Protein AF-A0A1H7SAP8-F1 (afdb_monomer_lite)

Structure (mmCIF, N/CA/C/O backbone):
data_AF-A0A1H7SAP8-F1
#
_entry.id   AF-A0A1H7SAP8-F1
#
loop_
_atom_site.group_PDB
_atom_site.id
_atom_site.type_symbol
_atom_site.label_atom_id
_atom_site.label_alt_id
_atom_site.label_comp_id
_atom_site.label_asym_id
_atom_site.label_entity_id
_atom_site.label_seq_id
_atom_site.pdbx_PDB_ins_code
_atom_site.Cartn_x
_atom_site.Cartn_y
_atom_site.Cartn_z
_atom_site.occupancy
_atom_site.B_iso_or_equiv
_atom_site.auth_seq_id
_atom_site.auth_comp_id
_atom_site.auth_asym_id
_atom_site.auth_atom_id
_atom_site.pdbx_PDB_model_num
ATOM 1 N N . MET A 1 1 ? 56.880 -1.591 56.150 1.00 44.41 1 MET A N 1
ATOM 2 C CA . MET A 1 1 ? 57.045 -0.816 54.901 1.00 44.41 1 MET A CA 1
ATOM 3 C C . MET A 1 1 ? 55.943 -1.237 53.939 1.00 44.41 1 MET A C 1
ATOM 5 O O . MET A 1 1 ? 56.083 -2.257 53.283 1.00 44.41 1 MET A O 1
ATOM 9 N N . SER A 1 2 ? 54.815 -0.524 53.942 1.00 41.84 2 SER A N 1
ATOM 10 C CA . SER A 1 2 ? 53.655 -0.820 53.090 1.00 41.84 2 SER A CA 1
ATOM 11 C C . SER A 1 2 ? 53.560 0.270 52.025 1.00 41.84 2 SER A C 1
ATOM 13 O O . SER A 1 2 ? 53.487 1.448 52.370 1.00 41.84 2 SER A O 1
ATOM 15 N N . LYS A 1 3 ? 53.676 -0.106 50.747 1.00 41.19 3 LYS A N 1
ATOM 16 C CA . LYS A 1 3 ? 53.609 0.818 49.608 1.00 41.19 3 LYS A CA 1
ATOM 17 C C . LYS A 1 3 ? 52.146 1.013 49.210 1.00 41.19 3 LYS A C 1
ATOM 19 O O . LYS A 1 3 ? 51.470 0.055 48.853 1.00 41.19 3 LYS A O 1
ATOM 24 N N . ILE A 1 4 ? 51.691 2.260 49.273 1.00 42.47 4 ILE A N 1
ATOM 25 C CA . ILE A 1 4 ? 50.403 2.731 48.756 1.00 42.47 4 ILE A CA 1
ATOM 26 C C . ILE A 1 4 ? 50.477 2.720 47.222 1.00 42.47 4 ILE A C 1
ATOM 28 O O . ILE A 1 4 ? 51.372 3.335 46.645 1.00 42.47 4 ILE A O 1
ATOM 32 N N . ILE A 1 5 ? 49.559 2.001 46.574 1.00 44.09 5 ILE A N 1
ATOM 33 C CA . ILE A 1 5 ? 49.372 2.009 45.119 1.00 44.09 5 ILE A CA 1
ATOM 34 C C . ILE A 1 5 ? 48.229 2.979 44.819 1.00 44.09 5 ILE A C 1
ATOM 36 O O . ILE A 1 5 ? 47.078 2.723 45.165 1.00 44.09 5 ILE A O 1
ATOM 40 N N . THR A 1 6 ? 48.565 4.106 44.199 1.00 43.94 6 THR A N 1
ATOM 41 C CA . THR A 1 6 ? 47.612 5.099 43.697 1.00 43.94 6 THR A CA 1
ATOM 42 C C . THR A 1 6 ? 47.010 4.591 42.387 1.00 43.94 6 THR A C 1
ATOM 44 O O . THR A 1 6 ? 47.722 4.454 41.393 1.00 43.94 6 THR A O 1
ATOM 47 N N . LEU A 1 7 ? 45.706 4.303 42.376 1.00 43.09 7 LEU A N 1
ATOM 48 C CA . LEU A 1 7 ? 44.958 3.982 41.159 1.00 43.09 7 LEU A CA 1
ATOM 49 C C . LEU A 1 7 ? 44.604 5.288 40.427 1.00 43.09 7 LEU A C 1
ATOM 51 O O . LEU A 1 7 ? 43.864 6.116 40.956 1.00 43.09 7 LEU A O 1
ATOM 55 N N . PHE A 1 8 ? 45.127 5.475 39.214 1.00 41.47 8 PHE A N 1
ATOM 56 C CA . PHE A 1 8 ? 44.690 6.530 38.297 1.00 41.47 8 PHE A CA 1
ATOM 57 C C . PHE A 1 8 ? 43.358 6.122 37.654 1.00 41.47 8 PHE A C 1
ATOM 59 O O . PHE A 1 8 ? 43.287 5.114 36.952 1.00 41.47 8 PHE A O 1
ATOM 66 N N . ALA A 1 9 ? 42.305 6.908 37.880 1.00 45.00 9 ALA A N 1
ATOM 67 C CA . ALA A 1 9 ? 41.044 6.782 37.161 1.00 45.00 9 ALA A CA 1
ATOM 68 C C . ALA A 1 9 ? 41.198 7.394 35.758 1.00 45.00 9 ALA A C 1
ATOM 70 O O . ALA A 1 9 ? 41.352 8.607 35.615 1.00 45.00 9 ALA A O 1
ATOM 71 N N . ILE A 1 10 ? 41.175 6.554 34.722 1.00 50.22 10 ILE A N 1
ATOM 72 C CA . ILE A 1 10 ? 41.112 6.991 33.324 1.00 50.22 10 ILE A CA 1
ATOM 73 C C . ILE A 1 10 ? 39.637 7.245 33.006 1.00 50.22 10 ILE A C 1
ATOM 75 O O . ILE A 1 10 ? 38.854 6.312 32.840 1.00 50.22 10 ILE A O 1
ATOM 79 N N . GLY A 1 11 ? 39.251 8.520 32.979 1.00 40.00 11 GLY A N 1
ATOM 80 C CA . GLY A 1 11 ? 37.933 8.956 32.532 1.00 40.00 11 GLY A CA 1
ATOM 81 C C . GLY A 1 11 ? 37.810 8.797 31.020 1.00 40.00 11 GLY A C 1
ATOM 82 O O . GLY A 1 11 ? 38.431 9.538 30.262 1.00 40.00 11 GLY A O 1
ATOM 83 N N . PHE A 1 12 ? 37.013 7.825 30.584 1.00 42.47 12 PHE A N 1
ATOM 84 C CA . PHE A 1 12 ? 36.640 7.645 29.186 1.00 42.47 12 PHE A CA 1
ATOM 85 C C . PHE A 1 12 ? 35.476 8.599 28.878 1.00 42.47 12 PHE A C 1
ATOM 87 O O . PHE A 1 12 ? 34.327 8.323 29.217 1.00 42.47 12 PHE A O 1
ATOM 94 N N . TYR A 1 13 ? 35.772 9.759 28.287 1.00 46.03 13 TYR A N 1
ATOM 95 C CA . TYR A 1 13 ? 34.741 10.628 27.719 1.00 46.03 13 TYR A CA 1
ATOM 96 C C . TYR A 1 13 ? 34.235 9.986 26.424 1.00 46.03 13 TYR A C 1
ATOM 98 O O . TYR A 1 13 ? 34.895 10.043 25.390 1.00 46.03 13 TYR A O 1
ATOM 106 N N . CYS A 1 14 ? 33.068 9.349 26.491 1.00 39.19 14 CYS A N 1
ATOM 107 C CA . CYS A 1 14 ? 32.335 8.919 25.309 1.00 39.19 14 CYS A CA 1
ATOM 108 C C . CYS A 1 14 ? 31.561 10.136 24.784 1.00 39.19 14 CYS A C 1
ATOM 110 O O . CYS A 1 14 ? 30.560 10.548 25.369 1.00 39.19 14 CYS A O 1
ATOM 112 N N . THR A 1 15 ? 32.065 10.772 23.729 1.00 49.09 15 THR A N 1
ATOM 113 C CA . THR A 1 15 ? 31.331 11.823 23.021 1.00 49.09 15 THR A CA 1
ATOM 114 C C . THR A 1 15 ? 30.194 11.174 22.244 1.00 49.09 15 THR A C 1
ATOM 116 O O . THR A 1 15 ? 30.432 10.442 21.284 1.00 49.09 15 THR A O 1
ATOM 119 N N . VAL A 1 16 ? 28.958 11.441 22.661 1.00 50.66 16 VAL A N 1
ATOM 120 C CA . VAL A 1 16 ? 27.758 11.111 21.891 1.00 50.66 16 VAL A CA 1
ATOM 121 C C . VAL A 1 16 ? 27.757 12.008 20.656 1.00 50.66 16 VAL A C 1
ATOM 123 O O . VAL A 1 16 ? 27.517 13.210 20.752 1.00 50.66 16 VAL A O 1
ATOM 126 N N . GLY A 1 17 ? 28.086 11.433 19.501 1.00 39.75 17 GLY A N 1
ATOM 127 C CA . GLY A 1 17 ? 27.877 12.087 18.218 1.00 39.75 17 GLY A CA 1
ATOM 128 C C . GLY A 1 17 ? 26.380 12.232 17.979 1.00 39.75 17 GLY A C 1
ATOM 129 O O . GLY A 1 17 ? 25.659 11.242 17.889 1.00 39.75 17 GLY A O 1
ATOM 130 N N . THR A 1 18 ? 25.900 13.467 17.893 1.00 43.91 18 THR A N 1
ATOM 131 C CA . THR A 1 18 ? 24.561 13.759 17.389 1.00 43.91 18 THR A CA 1
ATOM 132 C C . THR A 1 18 ? 24.565 13.544 15.878 1.00 43.91 18 THR A C 1
ATOM 134 O O . THR A 1 18 ? 25.042 14.399 15.133 1.00 43.91 18 THR A O 1
ATOM 137 N N . VAL A 1 19 ? 24.043 12.409 15.414 1.00 39.34 19 VAL A N 1
ATOM 138 C CA . VAL A 1 19 ? 23.585 12.276 14.027 1.00 39.34 19 VAL A CA 1
ATOM 139 C C . VAL A 1 19 ? 22.254 13.013 13.942 1.00 39.34 19 VAL A C 1
ATOM 141 O O . VAL A 1 19 ? 21.232 12.520 14.408 1.00 39.34 19 VAL A O 1
ATOM 144 N N . SER A 1 20 ? 22.282 14.224 13.392 1.00 42.25 20 SER A N 1
ATOM 145 C CA . SER A 1 20 ? 21.091 14.886 12.869 1.00 42.25 20 SER A CA 1
ATOM 146 C C . SER A 1 20 ? 21.214 14.877 11.354 1.00 42.25 20 SER A C 1
ATOM 148 O O . SER A 1 20 ? 21.905 15.709 10.772 1.00 42.25 20 SER A O 1
ATOM 150 N N . ALA A 1 21 ? 20.585 13.890 10.729 1.00 38.47 21 ALA A N 1
ATOM 151 C CA . ALA A 1 21 ? 20.229 13.949 9.323 1.00 38.47 21 ALA A CA 1
ATOM 152 C C . ALA A 1 21 ? 18.704 14.031 9.268 1.00 38.47 21 ALA A C 1
ATOM 154 O O . ALA A 1 21 ? 18.015 13.054 8.993 1.00 38.47 21 ALA A O 1
ATOM 155 N N . GLN A 1 22 ? 18.167 15.206 9.598 1.00 43.59 22 GLN A N 1
ATOM 156 C CA . GLN A 1 22 ? 16.821 15.554 9.171 1.00 43.59 22 GLN A CA 1
ATOM 157 C C . GLN A 1 22 ? 16.927 15.823 7.664 1.00 43.59 22 GLN A C 1
ATOM 159 O O . GLN A 1 22 ? 17.254 16.936 7.257 1.00 43.59 22 GLN A O 1
ATOM 164 N N . HIS A 1 23 ? 16.760 14.790 6.834 1.00 37.38 23 HIS A N 1
ATOM 165 C CA . HIS A 1 23 ? 16.571 15.012 5.404 1.00 37.38 23 HIS A CA 1
ATOM 166 C C . HIS A 1 23 ? 15.227 15.743 5.261 1.00 37.38 23 HIS A C 1
ATOM 168 O O . HIS A 1 23 ? 14.209 15.202 5.709 1.00 37.38 23 HIS A O 1
ATOM 174 N N . PRO A 1 24 ? 15.202 16.992 4.762 1.00 42.59 24 PRO A N 1
ATOM 175 C CA . PRO A 1 24 ? 13.952 17.703 4.572 1.00 42.59 24 PRO A CA 1
ATOM 176 C C . PRO A 1 24 ? 13.079 16.875 3.635 1.00 42.59 24 PRO A C 1
ATOM 178 O O . PRO A 1 24 ? 13.526 16.427 2.583 1.00 42.59 24 PRO A O 1
ATOM 181 N N . ILE A 1 25 ? 11.847 16.625 4.070 1.00 47.94 25 ILE A N 1
ATOM 182 C CA . ILE A 1 25 ? 10.818 15.995 3.252 1.00 47.94 25 ILE A CA 1
ATOM 183 C C . ILE A 1 25 ? 10.744 16.819 1.952 1.00 47.94 25 ILE A C 1
ATOM 185 O O . ILE A 1 25 ? 10.501 18.023 2.057 1.00 47.94 25 ILE A O 1
ATOM 189 N N . PRO A 1 26 ? 11.018 16.240 0.764 1.00 47.09 26 PRO A N 1
ATOM 190 C CA . PRO A 1 26 ? 11.000 17.000 -0.479 1.00 47.09 26 PRO A CA 1
ATOM 191 C C . PRO A 1 26 ? 9.624 17.637 -0.659 1.00 47.09 26 PRO A C 1
ATOM 193 O O . PRO A 1 26 ? 8.609 16.982 -0.433 1.00 47.09 26 PRO A O 1
ATOM 196 N N . ASP A 1 27 ? 9.611 18.923 -1.003 1.00 45.69 27 ASP A N 1
ATOM 197 C CA . ASP A 1 27 ? 8.399 19.725 -1.148 1.00 45.69 27 ASP A CA 1
ATOM 198 C C . ASP A 1 27 ? 7.448 19.063 -2.157 1.00 45.69 27 ASP A C 1
ATOM 200 O O . ASP A 1 27 ? 7.786 18.865 -3.325 1.00 45.69 27 ASP A O 1
ATOM 204 N N . PHE A 1 28 ? 6.255 18.703 -1.679 1.00 53.19 28 PHE A N 1
ATOM 205 C CA . PHE A 1 28 ? 5.245 17.955 -2.425 1.00 53.19 28 PHE A CA 1
ATOM 206 C C . PHE A 1 28 ? 4.532 18.866 -3.454 1.00 53.19 28 PHE A C 1
ATOM 208 O O . PHE A 1 28 ? 3.351 19.187 -3.299 1.00 53.19 28 PHE A O 1
ATOM 215 N N . ILE A 1 29 ? 5.222 19.349 -4.491 1.00 40.25 29 ILE A N 1
ATOM 216 C CA . ILE A 1 29 ? 4.660 20.284 -5.485 1.00 40.25 29 ILE A CA 1
ATOM 217 C C . ILE A 1 29 ? 4.339 19.535 -6.794 1.00 40.25 29 ILE A C 1
ATOM 219 O O . ILE A 1 29 ? 5.249 19.105 -7.489 1.00 40.25 29 ILE A O 1
ATOM 223 N N . ASN A 1 30 ? 3.033 19.434 -7.123 1.00 41.91 30 ASN A N 1
ATOM 224 C CA . ASN A 1 30 ? 2.367 18.690 -8.231 1.00 41.91 30 ASN A CA 1
ATOM 225 C C . ASN A 1 30 ? 1.796 17.288 -7.907 1.00 41.91 30 ASN A C 1
ATOM 227 O O . ASN A 1 30 ? 1.867 16.374 -8.724 1.00 41.91 30 ASN A O 1
ATOM 231 N N . HIS A 1 31 ? 1.169 17.115 -6.741 1.00 58.56 31 HIS A N 1
ATOM 232 C CA . HIS A 1 31 ? 0.683 15.807 -6.286 1.00 58.56 31 HIS A CA 1
ATOM 233 C C . HIS A 1 31 ? -0.800 15.554 -6.590 1.00 58.56 31 HIS A C 1
ATOM 235 O O . HIS A 1 31 ? -1.651 16.415 -6.361 1.00 58.56 31 HIS A O 1
ATOM 241 N N . SER A 1 32 ? -1.122 14.322 -7.001 1.00 63.75 32 SER A N 1
ATOM 242 C CA . SER A 1 32 ? -2.474 13.778 -6.837 1.00 63.75 32 SER A CA 1
ATOM 243 C C . SER A 1 32 ? -2.670 13.473 -5.358 1.00 63.75 32 SER A C 1
ATOM 245 O O . SER A 1 32 ? -1.921 12.668 -4.803 1.00 63.75 32 SER A O 1
ATOM 247 N N . ILE A 1 33 ? -3.642 14.128 -4.727 1.00 78.94 33 ILE A N 1
ATOM 248 C CA . ILE A 1 33 ? -4.022 13.878 -3.337 1.00 78.94 33 ILE A CA 1
ATOM 249 C C . ILE A 1 33 ? -5.458 13.373 -3.333 1.00 78.94 33 ILE A C 1
ATOM 251 O O . ILE A 1 33 ? -6.372 14.097 -3.728 1.00 78.94 33 ILE A O 1
ATOM 255 N N . ASP A 1 34 ? -5.644 12.148 -2.858 1.00 90.25 34 ASP A N 1
ATOM 256 C CA . ASP A 1 34 ? -6.951 11.583 -2.563 1.00 90.25 34 ASP A CA 1
ATOM 257 C C . ASP A 1 34 ? -7.189 11.596 -1.055 1.00 90.25 34 ASP A C 1
ATOM 259 O O . ASP A 1 34 ? -6.338 11.190 -0.261 1.00 90.25 34 ASP A O 1
ATOM 263 N N . THR A 1 35 ? -8.386 12.025 -0.667 1.00 93.50 35 THR A N 1
ATOM 264 C CA . THR A 1 35 ? -8.841 11.988 0.723 1.00 93.50 35 THR A CA 1
ATOM 265 C C . THR A 1 35 ? -10.030 11.050 0.832 1.00 93.50 35 THR A C 1
ATOM 267 O O . THR A 1 35 ? -11.015 11.189 0.102 1.00 93.50 35 THR A O 1
ATOM 270 N N . VAL A 1 36 ? -9.962 10.103 1.765 1.00 95.56 36 VAL A N 1
ATOM 271 C CA . VAL A 1 36 ? -11.054 9.172 2.062 1.00 95.56 36 VAL A CA 1
ATOM 272 C C . VAL A 1 36 ? -11.395 9.258 3.536 1.00 95.56 36 VAL A C 1
ATOM 274 O O . VAL A 1 36 ? -10.518 9.151 4.386 1.00 95.56 36 VAL A O 1
ATOM 277 N N . SER A 1 37 ? -12.676 9.432 3.843 1.00 95.38 37 SER A N 1
ATOM 278 C CA . SER A 1 37 ? -13.165 9.453 5.219 1.00 95.38 37 SER A CA 1
ATOM 279 C C . SER A 1 37 ? -14.053 8.252 5.493 1.00 95.38 37 SER A C 1
ATOM 281 O O . SER A 1 37 ? -14.828 7.837 4.630 1.00 95.38 37 SER A O 1
ATOM 283 N N . TYR A 1 38 ? -13.954 7.717 6.704 1.00 95.38 38 TYR A N 1
ATOM 284 C CA . TYR A 1 38 ? -14.826 6.657 7.196 1.00 95.38 38 TYR A CA 1
ATOM 285 C C . TYR A 1 38 ? -15.084 6.845 8.691 1.00 95.38 38 TYR A C 1
ATOM 287 O O . TYR A 1 38 ? -14.383 7.603 9.359 1.00 95.38 38 TYR A O 1
ATOM 295 N N . THR A 1 39 ? -16.105 6.181 9.216 1.00 95.75 39 THR A N 1
ATOM 296 C CA . THR A 1 39 ? -16.432 6.218 10.643 1.00 95.75 39 THR A CA 1
ATOM 297 C C . THR A 1 39 ? -16.491 4.793 11.154 1.00 95.75 39 THR A C 1
ATOM 299 O O . THR A 1 39 ? -17.109 3.937 10.522 1.00 95.75 39 THR A O 1
ATOM 302 N N . ASP A 1 40 ? -15.877 4.557 12.304 1.00 96.00 40 ASP A N 1
ATOM 303 C CA . ASP A 1 40 ? -15.967 3.294 13.025 1.00 96.00 40 ASP A CA 1
ATOM 304 C C . ASP A 1 40 ? -16.169 3.556 14.530 1.00 96.00 40 ASP A C 1
ATOM 306 O O . ASP A 1 40 ? -16.467 4.681 14.950 1.00 96.00 40 ASP A O 1
ATOM 310 N N . LYS A 1 41 ? -16.051 2.524 15.368 1.00 95.56 41 LYS A N 1
ATOM 311 C CA . LYS A 1 41 ? -16.218 2.640 16.825 1.00 95.56 41 LYS A CA 1
ATOM 312 C C . LYS A 1 41 ? -15.241 3.623 17.490 1.00 95.56 41 LYS A C 1
ATOM 314 O O . LYS A 1 41 ? -15.544 4.147 18.563 1.00 95.56 41 LYS A O 1
ATOM 319 N N . SER A 1 42 ? -14.079 3.867 16.893 1.00 93.12 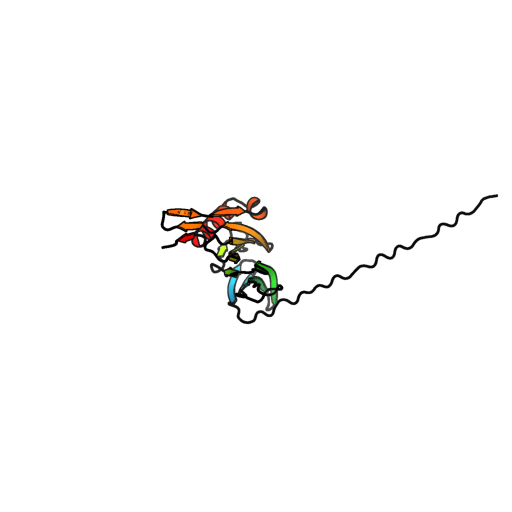42 SER A N 1
ATOM 320 C CA . SER A 1 42 ? -13.039 4.773 17.384 1.00 93.12 42 SER A CA 1
ATOM 321 C C . SER A 1 42 ? -13.328 6.242 17.075 1.00 93.12 42 SER A C 1
ATOM 323 O O . SER A 1 42 ? -12.835 7.112 17.809 1.00 93.12 42 SER A O 1
ATOM 325 N N . GLY A 1 43 ? -14.131 6.530 16.048 1.00 94.00 43 GLY A N 1
ATOM 326 C CA . GLY A 1 43 ? -14.566 7.876 15.682 1.00 94.00 43 GLY A CA 1
ATOM 327 C C . GLY A 1 43 ? -14.565 8.116 14.174 1.00 94.00 43 GLY A C 1
ATOM 328 O O . GLY A 1 43 ? -14.803 7.206 13.388 1.00 94.00 43 GLY A O 1
ATOM 329 N N . ASN A 1 44 ? -14.334 9.370 13.779 1.00 96.19 44 ASN A N 1
ATOM 330 C CA . ASN A 1 44 ? -14.235 9.764 12.375 1.00 96.19 44 ASN A CA 1
ATOM 331 C C . ASN A 1 44 ? -12.779 9.711 11.925 1.00 96.19 44 ASN A C 1
ATOM 333 O O . ASN A 1 44 ? -11.913 10.309 12.559 1.00 96.19 44 ASN A O 1
ATOM 337 N N . HIS A 1 45 ? -12.531 9.043 10.813 1.00 96.38 45 HIS A N 1
ATOM 338 C CA . HIS A 1 45 ? -11.211 8.807 10.260 1.00 96.38 45 HIS A CA 1
ATOM 339 C C . HIS A 1 45 ? -11.036 9.540 8.937 1.00 96.38 45 HIS A C 1
ATOM 341 O O . HIS A 1 45 ? -11.983 9.706 8.163 1.00 96.38 45 HIS A O 1
ATOM 347 N N . ILE A 1 46 ? -9.803 9.958 8.670 1.00 96.19 46 ILE A N 1
ATOM 348 C CA . ILE A 1 46 ? -9.378 10.576 7.418 1.00 96.19 46 ILE A CA 1
ATOM 349 C C . ILE A 1 46 ? -8.093 9.885 6.967 1.00 96.19 46 ILE A C 1
ATOM 351 O O . ILE A 1 46 ? -7.089 9.900 7.677 1.00 96.19 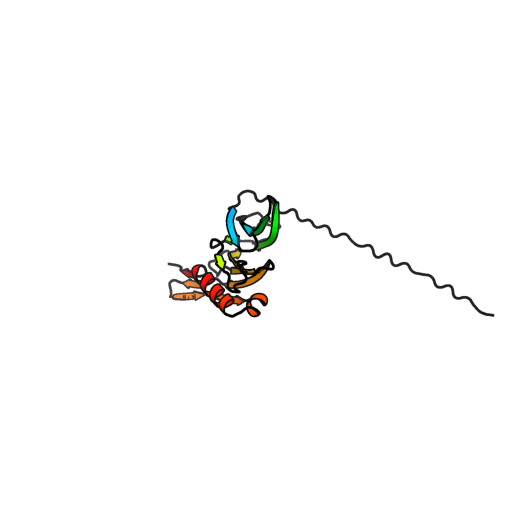46 ILE A O 1
ATOM 355 N N . LEU A 1 47 ? -8.122 9.299 5.777 1.00 96.75 47 LEU A N 1
ATOM 356 C CA . LEU A 1 47 ? -6.951 8.825 5.054 1.00 96.75 47 LEU A CA 1
ATOM 357 C C . LEU A 1 47 ? -6.580 9.848 3.991 1.00 96.75 47 LEU A C 1
ATOM 359 O O . LEU A 1 47 ? -7.417 10.194 3.156 1.00 96.75 47 LEU A O 1
ATOM 363 N N . LEU A 1 48 ? -5.330 10.297 4.019 1.00 96.31 48 LEU A N 1
ATOM 364 C CA . LEU A 1 48 ? -4.731 11.113 2.973 1.00 96.31 48 LEU A CA 1
ATOM 365 C C . LEU A 1 48 ? -3.743 10.250 2.198 1.00 96.31 48 LEU A C 1
ATOM 367 O O . LEU A 1 48 ? -2.833 9.663 2.783 1.00 96.31 48 LEU A O 1
ATOM 371 N N . LEU A 1 49 ? -3.937 10.179 0.890 1.00 96.31 49 LEU A N 1
ATOM 372 C CA . LEU A 1 49 ? -3.107 9.432 -0.039 1.00 96.31 49 LEU A CA 1
ATOM 373 C C . LEU A 1 49 ? -2.505 10.420 -1.024 1.00 96.31 49 LEU A C 1
ATOM 375 O O . LEU A 1 49 ? -3.247 11.092 -1.736 1.00 96.31 49 LEU A O 1
ATOM 379 N N . SER A 1 50 ? -1.183 10.515 -1.087 1.00 95.69 50 SER A N 1
ATOM 380 C CA . SER A 1 50 ? -0.507 11.362 -2.066 1.00 95.69 50 SER A CA 1
ATOM 381 C C . SER A 1 50 ? 0.555 10.592 -2.837 1.00 95.69 50 SER A C 1
ATOM 383 O O . SER A 1 50 ? 1.175 9.672 -2.314 1.00 95.69 50 SER A O 1
ATOM 385 N N . SER A 1 51 ? 0.753 10.954 -4.101 1.00 94.12 51 SER A N 1
ATOM 386 C CA . SER A 1 51 ? 1.857 10.458 -4.931 1.00 94.12 51 SER A CA 1
ATOM 387 C C . SER A 1 51 ? 2.646 11.641 -5.462 1.00 94.12 51 SER A C 1
ATOM 389 O O . SER A 1 51 ? 2.036 12.635 -5.860 1.00 94.12 51 SER A O 1
ATOM 391 N N . SER A 1 52 ? 3.976 11.539 -5.455 1.00 93.69 52 SER A N 1
ATOM 392 C CA . SER A 1 52 ? 4.871 12.568 -5.995 1.00 93.69 52 SER A CA 1
ATOM 393 C C . SER A 1 52 ? 4.898 12.671 -7.496 1.00 93.69 52 SER A C 1
ATOM 395 O O . SER A 1 52 ? 5.414 13.655 -8.015 1.00 93.69 52 SER A O 1
ATOM 397 N N . GLY A 1 53 ? 4.378 11.664 -8.196 1.00 92.62 53 GLY A N 1
ATOM 398 C CA . GLY A 1 53 ? 4.822 11.442 -9.561 1.00 92.62 53 GLY A CA 1
ATOM 399 C C . GLY A 1 53 ? 6.340 11.262 -9.591 1.00 92.62 53 GLY A C 1
ATOM 400 O O . GLY A 1 53 ? 6.945 10.811 -8.611 1.00 92.62 53 GLY A O 1
ATOM 401 N N . GLU A 1 54 ? 6.939 11.603 -10.717 1.00 94.50 54 GLU A N 1
ATOM 402 C CA . GLU A 1 54 ? 8.382 11.556 -10.912 1.00 94.50 54 GLU A CA 1
ATOM 403 C C . GLU A 1 54 ? 9.041 12.842 -10.398 1.00 94.50 54 GLU A C 1
ATOM 405 O O . GLU A 1 54 ? 8.642 13.950 -10.763 1.00 94.50 54 GLU A O 1
ATOM 410 N N . ILE A 1 55 ? 10.061 12.691 -9.557 1.00 95.12 55 ILE A N 1
ATOM 411 C CA . ILE A 1 55 ? 10.911 13.776 -9.059 1.00 95.12 55 ILE A CA 1
ATOM 412 C C . ILE A 1 55 ? 12.379 13.447 -9.340 1.00 95.12 55 ILE A C 1
ATOM 414 O O . ILE A 1 55 ? 12.732 12.281 -9.500 1.00 95.12 55 ILE A O 1
ATOM 418 N N . SER A 1 56 ? 13.248 14.457 -9.396 1.00 96.00 56 SER A N 1
ATOM 419 C CA . SER A 1 56 ? 14.693 14.226 -9.517 1.00 96.00 56 SER A CA 1
ATOM 420 C C . SER A 1 56 ? 15.220 13.402 -8.341 1.00 96.00 56 SER A C 1
ATOM 422 O O . SER A 1 56 ? 14.856 13.662 -7.190 1.00 96.00 56 SER A O 1
ATOM 424 N N . GLY A 1 57 ? 16.072 12.425 -8.645 1.00 93.25 57 GLY A N 1
ATOM 425 C CA . GLY A 1 57 ? 16.796 11.643 -7.653 1.00 93.25 57 GLY A CA 1
ATOM 426 C C . GLY A 1 57 ? 17.946 12.419 -7.008 1.00 93.25 57 GLY A C 1
ATOM 427 O O . GLY A 1 57 ? 18.211 13.583 -7.327 1.00 93.25 57 GLY A O 1
ATOM 428 N N . SER A 1 58 ? 18.618 11.763 -6.070 1.00 93.25 58 SER A N 1
ATOM 429 C CA . SER A 1 58 ? 19.818 12.256 -5.401 1.00 93.25 58 SER A CA 1
ATOM 430 C C . SER A 1 58 ? 21.068 12.140 -6.282 1.00 93.25 58 SER A C 1
ATOM 432 O O . SER A 1 58 ? 22.011 12.918 -6.113 1.00 93.25 58 SER A O 1
ATOM 434 N N . GLU A 1 59 ? 21.052 11.223 -7.255 1.00 94.12 59 GLU A N 1
ATOM 435 C CA . GLU A 1 59 ? 22.120 11.015 -8.231 1.00 94.12 59 GLU A CA 1
ATOM 436 C C . GLU A 1 59 ? 21.790 11.653 -9.591 1.00 94.12 59 GLU A C 1
ATOM 438 O O . GLU A 1 59 ? 20.652 11.611 -10.070 1.00 94.12 59 GLU A O 1
ATOM 443 N N . ASP A 1 60 ? 22.805 12.221 -10.250 1.00 94.88 60 ASP A N 1
ATOM 444 C CA . ASP A 1 60 ? 22.647 12.848 -11.564 1.00 94.88 60 ASP A CA 1
ATOM 445 C C . ASP A 1 60 ? 22.097 11.854 -12.598 1.00 94.88 60 ASP A C 1
ATOM 447 O O . ASP A 1 60 ? 22.667 10.790 -12.839 1.00 94.88 60 ASP A O 1
ATOM 451 N N . GLY A 1 61 ? 21.006 12.241 -13.262 1.00 94.94 61 GLY A N 1
ATOM 452 C CA . GLY A 1 61 ? 20.354 11.410 -14.277 1.00 94.94 61 GLY A CA 1
ATOM 453 C C . GLY A 1 61 ? 19.462 10.305 -13.710 1.00 94.94 61 GLY A C 1
ATOM 454 O O . GLY A 1 61 ? 19.036 9.441 -14.472 1.00 94.94 61 GLY A O 1
ATOM 455 N N . THR A 1 62 ? 19.175 10.332 -12.408 1.00 97.69 62 THR A N 1
ATOM 456 C CA . THR A 1 62 ? 18.210 9.429 -11.776 1.00 97.69 62 THR A CA 1
ATOM 457 C C . THR A 1 62 ? 16.929 10.152 -11.375 1.00 97.69 62 THR A C 1
ATOM 459 O O . THR A 1 62 ? 16.891 11.378 -11.210 1.00 97.69 62 THR A O 1
ATOM 462 N N . HIS A 1 63 ? 15.867 9.371 -11.217 1.00 97.19 63 HIS A N 1
ATOM 463 C CA . HIS A 1 63 ? 14.541 9.829 -10.842 1.00 97.19 63 HIS A CA 1
ATOM 464 C C . HIS A 1 63 ? 13.974 8.969 -9.713 1.00 97.19 63 HIS A C 1
ATOM 466 O O . HIS A 1 63 ? 14.239 7.773 -9.617 1.00 97.19 63 HIS A O 1
ATOM 472 N N . SER A 1 64 ? 13.137 9.574 -8.883 1.00 97.81 64 SER A N 1
ATOM 473 C CA . SER A 1 64 ? 12.474 8.924 -7.757 1.00 97.81 64 SER A CA 1
ATOM 474 C C . SER A 1 64 ? 10.964 9.109 -7.858 1.00 97.81 64 SER A C 1
ATOM 476 O O . SER A 1 64 ? 10.472 10.074 -8.445 1.00 97.81 64 SER A O 1
ATOM 478 N N . SER A 1 65 ? 10.204 8.197 -7.262 1.00 97.50 65 SER A N 1
ATOM 479 C CA . SER A 1 65 ? 8.754 8.326 -7.145 1.00 97.50 65 SER A CA 1
ATOM 480 C C . SER A 1 65 ? 8.280 7.717 -5.838 1.00 97.50 65 SER A C 1
ATOM 482 O O . SER A 1 65 ? 8.640 6.590 -5.502 1.00 97.50 65 SER A O 1
ATOM 484 N N . PHE A 1 66 ? 7.459 8.457 -5.096 1.00 97.25 66 PHE A N 1
ATOM 485 C CA . PHE A 1 66 ? 6.985 8.060 -3.778 1.00 97.25 66 PHE A CA 1
ATOM 486 C C . PHE A 1 66 ? 5.474 8.188 -3.655 1.00 97.25 66 PHE A C 1
ATOM 488 O O . PHE A 1 66 ? 4.854 9.113 -4.182 1.00 97.25 66 PHE A O 1
ATOM 495 N N . ILE A 1 67 ? 4.902 7.295 -2.858 1.00 97.25 67 ILE A N 1
ATOM 496 C CA . ILE A 1 67 ? 3.586 7.457 -2.264 1.00 97.25 67 ILE A CA 1
ATOM 497 C C . ILE A 1 67 ? 3.716 7.798 -0.781 1.00 97.25 67 ILE A C 1
ATOM 499 O O . ILE A 1 67 ? 4.642 7.366 -0.089 1.00 97.25 67 ILE A O 1
ATOM 503 N N . HIS A 1 68 ? 2.754 8.561 -0.283 1.00 97.25 68 HIS A N 1
ATOM 504 C CA . HIS A 1 68 ? 2.608 8.861 1.128 1.00 97.25 68 HIS A CA 1
ATOM 505 C C . HIS A 1 68 ? 1.171 8.598 1.567 1.00 97.25 68 HIS A C 1
ATOM 507 O O . HIS A 1 68 ? 0.213 8.947 0.875 1.00 97.25 68 HIS A O 1
ATOM 513 N N . MET A 1 69 ? 1.029 7.944 2.713 1.00 96.44 69 MET A N 1
ATOM 514 C CA . MET A 1 69 ? -0.245 7.534 3.285 1.00 96.44 69 MET A CA 1
ATOM 515 C C . MET A 1 69 ? -0.284 8.000 4.733 1.00 96.44 69 MET A C 1
ATOM 517 O O . MET A 1 69 ? 0.504 7.523 5.547 1.00 96.44 69 MET A O 1
ATOM 521 N N . THR A 1 70 ? -1.213 8.889 5.060 1.00 96.75 70 THR A N 1
ATOM 522 C CA . THR A 1 70 ? -1.409 9.396 6.422 1.00 96.75 70 THR A CA 1
ATOM 523 C C . THR A 1 70 ? -2.807 9.031 6.893 1.00 96.75 70 THR A C 1
ATOM 525 O O . THR A 1 70 ? -3.788 9.292 6.196 1.00 96.75 70 THR A O 1
ATOM 528 N N . HIS A 1 71 ? -2.913 8.475 8.097 1.00 96.94 71 HIS A N 1
ATOM 529 C CA . HIS A 1 71 ? -4.190 8.175 8.732 1.00 96.94 71 HIS A CA 1
ATOM 530 C C . HIS A 1 71 ? -4.397 9.030 9.968 1.00 96.94 71 HIS A C 1
ATOM 532 O O . HIS A 1 71 ? -3.588 9.011 10.894 1.00 96.94 71 HIS A O 1
ATOM 538 N N . GLN A 1 72 ? -5.504 9.759 9.991 1.00 96.38 72 GLN A N 1
ATOM 539 C CA . GLN A 1 72 ? -5.894 10.629 11.084 1.00 96.38 72 GLN A CA 1
ATOM 540 C C . GLN A 1 72 ? -7.220 10.182 11.687 1.00 96.38 72 GLN A C 1
ATOM 542 O O . GLN A 1 72 ? -8.134 9.767 10.977 1.00 96.38 72 GLN A O 1
ATOM 547 N N . LEU A 1 73 ? -7.326 10.334 13.002 1.00 95.69 73 LEU A N 1
ATOM 548 C CA . LEU A 1 73 ? -8.550 10.206 13.773 1.00 95.69 73 LEU A CA 1
ATOM 549 C C . LEU A 1 73 ? -8.968 11.590 14.272 1.00 95.69 73 LEU A C 1
ATOM 551 O O . LEU A 1 73 ? -8.210 12.259 14.976 1.00 95.69 73 LEU A O 1
ATOM 555 N N . THR A 1 74 ? -10.183 12.008 13.941 1.00 92.44 74 THR A N 1
ATOM 556 C CA . THR A 1 74 ? -10.757 13.284 14.368 1.00 92.44 74 THR A CA 1
ATOM 557 C C . THR A 1 74 ? -11.607 13.092 15.623 1.00 92.44 74 THR A C 1
ATOM 559 O O . THR A 1 74 ? -12.601 12.358 15.616 1.00 92.44 74 THR A O 1
ATOM 562 N N . ARG A 1 75 ? -11.251 13.787 16.709 1.00 84.19 75 ARG A N 1
ATOM 563 C CA . ARG A 1 75 ? -12.013 13.839 17.969 1.00 84.19 75 ARG A CA 1
ATOM 564 C C . ARG A 1 75 ? -12.054 15.265 18.510 1.00 84.19 75 ARG A C 1
ATOM 566 O O . ARG A 1 75 ? -11.006 15.845 18.772 1.00 84.19 75 ARG A O 1
ATOM 573 N N . ASN A 1 76 ? -13.258 15.794 18.751 1.00 79.88 76 ASN A N 1
ATOM 574 C CA . ASN A 1 76 ? -13.475 17.130 19.333 1.00 79.88 76 ASN A CA 1
ATOM 575 C C . ASN A 1 76 ? -12.635 18.222 18.639 1.00 79.88 76 ASN A C 1
ATOM 577 O O . ASN A 1 76 ? -11.861 18.913 19.297 1.00 79.88 76 ASN A O 1
ATOM 581 N N . ASP A 1 77 ? -12.732 18.297 17.308 1.00 77.38 77 ASP A N 1
ATOM 582 C CA . ASP A 1 77 ? -11.999 19.235 16.439 1.00 77.38 77 ASP A CA 1
ATOM 583 C C . ASP A 1 77 ? -10.462 19.107 16.442 1.00 77.38 77 ASP A C 1
ATOM 585 O O . ASP A 1 77 ? -9.770 19.926 15.842 1.00 77.38 77 ASP A O 1
ATOM 589 N N . ASN A 1 78 ? -9.914 18.048 17.049 1.00 84.50 78 ASN A N 1
ATOM 590 C CA . ASN A 1 78 ? -8.499 17.699 16.952 1.00 84.50 78 ASN A CA 1
ATOM 591 C C . ASN A 1 78 ? -8.302 16.497 16.026 1.00 84.50 78 ASN A C 1
ATOM 593 O O . ASN A 1 78 ? -8.953 15.464 16.199 1.00 84.50 78 ASN A O 1
ATOM 597 N N . ASN A 1 79 ? -7.354 16.613 15.095 1.00 89.19 79 ASN A N 1
ATOM 598 C CA . ASN A 1 79 ? -6.894 15.500 14.270 1.00 89.19 79 ASN A CA 1
ATOM 599 C C . ASN A 1 79 ? -5.640 14.888 14.897 1.00 89.19 79 ASN A C 1
ATOM 601 O O . ASN A 1 79 ? -4.609 15.548 15.019 1.00 89.19 79 ASN A O 1
ATOM 605 N N . GLN A 1 80 ? -5.729 13.620 15.284 1.00 94.75 80 GLN A N 1
ATOM 606 C CA . GLN A 1 80 ? -4.599 12.826 15.745 1.00 94.75 80 GLN A CA 1
ATOM 607 C C . GLN A 1 80 ? -4.116 11.933 14.603 1.00 94.75 80 GLN A C 1
ATOM 609 O O . GLN A 1 80 ? -4.861 11.067 14.153 1.00 94.75 80 GLN A O 1
ATOM 614 N N . THR A 1 81 ? -2.864 12.085 14.175 1.00 95.38 81 THR A N 1
ATOM 615 C CA . THR A 1 81 ? -2.227 11.115 13.275 1.00 95.38 81 THR A CA 1
ATOM 616 C C . THR A 1 81 ? -2.023 9.789 14.008 1.00 95.38 81 THR A C 1
ATOM 618 O O . THR A 1 81 ? -1.385 9.748 15.061 1.00 95.38 81 THR A O 1
ATOM 621 N N . LEU A 1 82 ? -2.590 8.713 13.466 1.00 95.38 82 LEU A N 1
ATOM 622 C CA . LEU A 1 82 ? -2.442 7.349 13.971 1.00 95.38 82 LEU A CA 1
ATOM 623 C C . LEU A 1 82 ? -1.191 6.683 13.400 1.00 95.38 82 LEU A C 1
ATOM 625 O O . LEU A 1 82 ? -0.429 6.068 14.141 1.00 95.38 82 LEU A O 1
ATOM 629 N N . TRP A 1 83 ? -0.979 6.819 12.091 1.00 96.38 83 TRP A N 1
ATOM 630 C CA . TRP A 1 83 ? 0.192 6.297 11.397 1.00 96.38 83 TRP A CA 1
ATOM 631 C C . TRP A 1 83 ? 0.447 7.055 10.097 1.00 96.38 83 TRP A C 1
ATOM 633 O O . TRP A 1 83 ? -0.465 7.646 9.511 1.00 96.38 83 TRP A O 1
ATOM 643 N N . GLU A 1 84 ? 1.700 7.000 9.653 1.00 96.38 84 GLU A N 1
ATOM 644 C CA . GLU A 1 84 ? 2.160 7.520 8.369 1.00 96.38 84 GLU A CA 1
ATOM 645 C C . GLU A 1 84 ? 3.103 6.512 7.726 1.00 96.38 84 GLU A C 1
ATOM 647 O O . GLU A 1 84 ? 3.933 5.903 8.404 1.00 96.38 84 GLU A O 1
ATOM 652 N N . ILE A 1 85 ? 2.961 6.319 6.419 1.00 96.31 85 ILE A N 1
ATOM 653 C CA . ILE A 1 85 ? 3.817 5.438 5.633 1.00 96.31 85 ILE A CA 1
ATOM 654 C C . ILE A 1 85 ? 4.241 6.184 4.377 1.00 96.31 85 ILE A C 1
ATOM 656 O O . ILE A 1 85 ? 3.402 6.644 3.603 1.00 96.31 85 ILE A O 1
ATOM 660 N N . LYS A 1 86 ? 5.555 6.243 4.163 1.00 96.50 86 LYS A N 1
ATOM 661 C CA . LYS A 1 86 ? 6.168 6.593 2.885 1.00 96.50 86 LYS A CA 1
ATOM 662 C C . LYS A 1 86 ? 6.707 5.314 2.260 1.00 96.50 86 LYS A C 1
ATOM 664 O O . LYS A 1 86 ? 7.383 4.548 2.942 1.00 96.50 86 LYS A O 1
ATOM 669 N N . ASP A 1 87 ? 6.410 5.105 0.988 1.00 97.31 87 ASP A N 1
ATOM 670 C CA . ASP A 1 87 ? 6.956 3.999 0.203 1.00 97.31 87 ASP A CA 1
ATOM 671 C C . ASP A 1 87 ? 7.214 4.472 -1.228 1.00 97.31 87 ASP A C 1
ATOM 673 O O . ASP A 1 87 ? 6.674 5.500 -1.646 1.00 97.31 87 ASP A O 1
ATOM 677 N N . GLY A 1 88 ? 8.054 3.774 -1.977 1.00 97.00 88 GLY A N 1
ATOM 678 C CA . GLY A 1 88 ? 8.382 4.166 -3.340 1.00 97.00 88 GLY A CA 1
ATOM 679 C C . GLY A 1 88 ? 9.730 3.658 -3.811 1.00 97.00 88 GLY A C 1
ATOM 680 O O . GLY A 1 88 ? 10.337 2.772 -3.216 1.00 97.00 88 GLY A O 1
ATOM 681 N N . VAL A 1 89 ? 10.192 4.262 -4.898 1.00 97.75 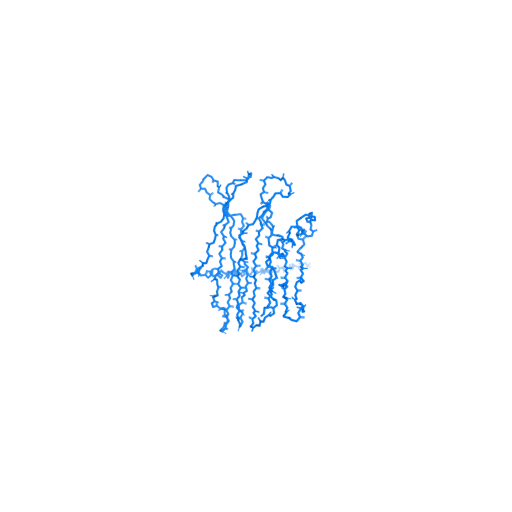89 VAL A N 1
ATOM 682 C CA . VAL A 1 89 ? 11.477 3.959 -5.513 1.00 97.75 89 VAL A CA 1
ATOM 683 C C . VAL A 1 89 ? 12.340 5.210 -5.513 1.00 97.75 89 VAL A C 1
ATOM 685 O O . VAL A 1 89 ? 11.868 6.304 -5.827 1.00 97.75 89 VAL A O 1
ATOM 688 N N . GLU A 1 90 ? 13.603 5.027 -5.151 1.00 97.38 90 GLU A N 1
ATOM 689 C CA . GLU A 1 90 ? 14.615 6.073 -5.090 1.00 97.38 90 GLU A CA 1
ATOM 690 C C . GLU A 1 90 ? 15.695 5.804 -6.143 1.00 97.38 90 GLU A C 1
ATOM 692 O O . GLU A 1 90 ? 16.053 4.650 -6.377 1.00 97.38 90 GLU A O 1
ATOM 697 N N . ASP A 1 91 ? 16.178 6.870 -6.778 1.00 97.00 91 ASP A N 1
ATOM 698 C CA . ASP A 1 91 ? 17.343 6.895 -7.669 1.00 97.00 91 ASP A CA 1
ATOM 699 C C . ASP A 1 91 ? 17.305 5.846 -8.793 1.00 97.00 91 ASP A C 1
ATOM 701 O O . ASP A 1 91 ? 18.267 5.134 -9.083 1.00 97.00 91 ASP A O 1
ATOM 705 N N . CYS A 1 92 ? 16.165 5.769 -9.477 1.00 97.31 92 CYS A N 1
ATOM 706 C CA . CYS A 1 92 ? 16.000 4.952 -10.667 1.00 97.31 92 CYS A CA 1
ATOM 707 C C . CYS A 1 92 ? 16.673 5.613 -11.886 1.00 97.31 92 CYS A C 1
ATOM 709 O O . CYS A 1 92 ? 16.341 6.751 -12.219 1.00 97.31 92 CYS A O 1
ATOM 711 N N . PRO A 1 93 ? 17.566 4.919 -12.615 1.00 97.12 93 PRO A N 1
ATOM 712 C CA . PRO A 1 93 ? 18.243 5.470 -13.797 1.00 97.12 93 PRO A CA 1
ATOM 713 C C . PRO A 1 93 ? 17.395 5.420 -15.084 1.00 97.12 93 PRO A C 1
ATOM 715 O O . PRO A 1 93 ? 17.894 5.713 -16.170 1.00 97.12 93 PRO A O 1
ATOM 718 N N . VAL A 1 94 ? 16.145 4.963 -14.986 1.00 96.38 94 VAL A N 1
ATOM 719 C CA . VAL A 1 94 ? 15.196 4.749 -16.092 1.00 96.38 94 VAL A CA 1
ATOM 720 C C . VAL A 1 94 ? 13.797 5.207 -15.654 1.00 96.38 94 VAL A C 1
ATOM 722 O O . VAL A 1 94 ? 13.682 5.977 -14.701 1.00 96.38 94 VAL A O 1
ATOM 725 N N . ASP A 1 95 ? 12.735 4.736 -16.315 1.00 95.62 95 ASP A N 1
ATOM 726 C CA . ASP A 1 95 ? 11.364 5.095 -15.950 1.00 95.62 95 ASP A CA 1
ATOM 727 C C . ASP A 1 95 ? 11.019 4.590 -14.539 1.00 95.62 95 ASP A C 1
ATOM 729 O O . ASP A 1 95 ? 11.164 3.400 -14.221 1.00 95.62 95 ASP A O 1
ATOM 733 N N . VAL A 1 96 ? 10.532 5.508 -13.701 1.00 97.44 96 VAL A N 1
ATOM 734 C CA . VAL A 1 96 ? 10.174 5.264 -12.301 1.00 97.44 96 VAL A CA 1
ATOM 735 C C . VAL A 1 96 ? 8.696 5.538 -12.060 1.00 97.44 96 VAL A C 1
ATOM 737 O O . VAL A 1 96 ? 8.118 6.486 -12.586 1.00 97.44 96 VAL A O 1
ATOM 740 N N . GLU A 1 97 ? 8.062 4.716 -11.230 1.00 95.75 97 GLU A N 1
ATOM 741 C CA . GLU A 1 97 ? 6.659 4.899 -10.879 1.00 95.75 97 GLU A CA 1
ATOM 742 C C . GLU A 1 97 ? 6.379 4.429 -9.453 1.00 95.75 97 GLU A C 1
ATOM 744 O O . GLU A 1 97 ? 6.753 3.320 -9.076 1.00 95.75 97 GLU A O 1
ATOM 749 N N . ALA A 1 98 ? 5.649 5.240 -8.688 1.00 97.50 98 ALA A N 1
ATOM 750 C CA . ALA A 1 98 ? 4.953 4.826 -7.477 1.00 97.50 98 ALA A CA 1
ATOM 751 C C . ALA A 1 98 ? 3.537 5.422 -7.472 1.00 97.50 98 ALA A C 1
ATOM 753 O O . ALA A 1 98 ? 3.348 6.642 -7.393 1.00 97.50 98 ALA A O 1
ATOM 754 N N . LYS A 1 99 ? 2.513 4.565 -7.568 1.00 95.69 99 LYS A N 1
ATOM 755 C CA . LYS A 1 99 ? 1.113 5.009 -7.684 1.00 95.69 99 LYS A CA 1
ATOM 756 C C . LYS A 1 99 ? 0.127 4.087 -6.983 1.00 95.69 99 LYS A C 1
ATOM 758 O O . LYS A 1 99 ? 0.296 2.871 -6.970 1.00 95.69 99 LYS A O 1
ATOM 763 N N . PHE A 1 100 ? -0.959 4.662 -6.477 1.00 97.25 100 PHE A N 1
ATOM 764 C CA . PHE A 1 100 ? -2.110 3.892 -6.007 1.00 97.25 100 PHE A CA 1
ATOM 765 C C . PHE A 1 100 ? -2.858 3.269 -7.191 1.00 97.25 100 PHE A C 1
ATOM 767 O O . PHE A 1 100 ? -3.053 3.920 -8.217 1.00 97.25 100 PHE A O 1
ATOM 774 N N . LEU A 1 101 ? -3.291 2.014 -7.048 1.00 96.12 101 LEU A N 1
ATOM 775 C CA . LEU A 1 101 ? -4.064 1.313 -8.085 1.00 96.12 101 LEU A CA 1
ATOM 776 C C . LEU A 1 101 ? -5.579 1.425 -7.865 1.00 96.12 101 LEU A C 1
ATOM 778 O O . LEU A 1 101 ? -6.354 1.265 -8.807 1.00 96.12 101 LEU A O 1
ATOM 782 N N . ALA A 1 102 ? -6.008 1.704 -6.632 1.00 95.56 102 ALA A N 1
ATOM 783 C CA . ALA A 1 102 ? -7.413 1.836 -6.267 1.00 95.56 102 ALA A CA 1
ATOM 784 C C . ALA A 1 102 ? -7.603 2.710 -5.023 1.00 95.56 102 ALA A C 1
ATOM 786 O O . ALA A 1 102 ? -6.665 2.955 -4.263 1.00 95.56 102 ALA A O 1
ATOM 787 N N . LYS A 1 103 ? -8.857 3.107 -4.771 1.00 95.38 103 LYS A N 1
ATOM 788 C CA . LYS A 1 103 ? -9.253 3.680 -3.479 1.00 95.38 103 LYS A CA 1
ATOM 789 C C . LYS A 1 103 ? -9.113 2.637 -2.357 1.00 95.38 103 LYS A C 1
ATOM 791 O O . LYS A 1 103 ? -9.335 1.450 -2.623 1.00 95.38 103 LYS A O 1
ATOM 796 N N . PRO A 1 104 ? -8.822 3.062 -1.113 1.00 96.75 104 PRO A N 1
ATOM 797 C CA . PRO A 1 104 ? -8.809 2.181 0.044 1.00 96.75 104 PRO A CA 1
ATOM 798 C C . PRO A 1 104 ? -10.104 1.395 0.207 1.00 96.75 104 PRO A C 1
ATOM 800 O O . PRO A 1 104 ? -11.195 1.895 -0.083 1.00 96.75 104 PRO A O 1
ATOM 803 N N . ARG A 1 105 ? -9.973 0.175 0.721 1.00 97.50 105 ARG A N 1
ATOM 804 C CA . ARG A 1 105 ? -11.096 -0.655 1.159 1.00 97.50 105 ARG A CA 1
ATOM 805 C C . ARG A 1 105 ? -11.044 -0.834 2.667 1.00 97.50 105 ARG A C 1
ATOM 807 O O . ARG A 1 105 ? -9.971 -0.784 3.260 1.00 97.50 105 ARG A O 1
ATOM 814 N N . PHE A 1 106 ? -12.205 -1.069 3.258 1.00 97.75 106 PHE A N 1
ATOM 815 C CA . PHE A 1 106 ? -12.370 -1.189 4.701 1.00 97.75 106 PHE A CA 1
ATOM 816 C C . PHE A 1 106 ? -13.080 -2.497 5.018 1.00 97.75 106 PHE A C 1
ATOM 818 O O . PHE A 1 106 ? -14.051 -2.846 4.342 1.00 97.75 106 PHE A O 1
ATOM 825 N N . THR A 1 107 ? -12.588 -3.219 6.017 1.00 98.00 107 THR A N 1
ATOM 826 C CA . THR A 1 107 ? -13.206 -4.452 6.522 1.00 98.00 107 THR A CA 1
ATOM 827 C C . THR A 1 107 ? -13.261 -4.418 8.040 1.00 98.00 107 THR A C 1
ATOM 829 O O . THR A 1 107 ? -12.602 -3.592 8.650 1.00 98.00 107 THR A O 1
ATOM 832 N N . ASP A 1 108 ? -14.045 -5.311 8.632 1.00 97.25 108 ASP A N 1
ATOM 833 C CA . ASP A 1 108 ? -14.034 -5.596 10.072 1.00 97.25 108 ASP A CA 1
ATOM 834 C C . ASP A 1 108 ? -14.051 -7.119 10.229 1.00 97.25 108 ASP A C 1
ATOM 836 O O . ASP A 1 108 ? -15.066 -7.739 10.550 1.00 97.25 108 ASP A O 1
ATOM 840 N N . PHE A 1 109 ? -12.957 -7.764 9.817 1.00 97.12 109 PHE A N 1
ATOM 841 C CA . PHE A 1 109 ? -12.889 -9.224 9.783 1.00 97.12 109 PHE A CA 1
ATOM 842 C C . PHE A 1 109 ? -12.779 -9.829 11.183 1.00 97.12 109 PHE A C 1
ATOM 844 O O . PHE A 1 109 ? -13.236 -10.960 11.388 1.00 97.12 109 PHE A O 1
ATOM 851 N N . ASN A 1 110 ? -12.205 -9.102 12.144 1.00 95.38 110 ASN A N 1
ATOM 852 C CA . ASN A 1 110 ? -12.136 -9.535 13.538 1.00 95.38 110 ASN A CA 1
ATOM 853 C C . ASN A 1 110 ? -13.420 -9.216 14.342 1.00 95.38 110 ASN A C 1
ATOM 855 O O . ASN A 1 110 ? -13.602 -9.800 15.411 1.00 95.38 110 ASN A O 1
ATOM 859 N N . ASN A 1 111 ? -14.348 -8.415 13.800 1.00 96.19 111 ASN A N 1
ATOM 860 C CA . ASN A 1 111 ? -15.615 -7.993 14.413 1.00 96.19 111 ASN A CA 1
ATOM 861 C C . ASN A 1 111 ? -15.437 -7.202 15.723 1.00 96.19 111 ASN A C 1
ATOM 863 O O . ASN A 1 111 ? -16.223 -7.369 16.664 1.00 96.19 111 ASN A O 1
ATOM 867 N N . ASP A 1 112 ? -14.404 -6.366 15.823 1.00 96.19 112 ASP A N 1
ATOM 868 C CA . ASP A 1 112 ? -14.165 -5.524 17.003 1.00 96.19 112 ASP A CA 1
ATOM 869 C C . ASP A 1 112 ? -14.793 -4.114 16.896 1.00 96.19 112 ASP A C 1
ATOM 871 O O . ASP A 1 112 ? -14.882 -3.379 17.902 1.00 96.19 112 ASP A O 1
ATOM 875 N N . GLY A 1 113 ? -15.323 -3.785 15.711 1.00 96.38 113 GLY A N 1
ATOM 876 C CA . GLY A 1 113 ? -15.936 -2.507 15.364 1.00 96.38 113 GLY A CA 1
ATOM 877 C C . GLY A 1 113 ? -14.943 -1.431 14.916 1.00 96.38 113 GLY A C 1
ATOM 878 O O . GLY A 1 113 ? -15.358 -0.280 14.756 1.00 96.38 113 GLY A O 1
ATOM 879 N N . VAL A 1 114 ? -13.663 -1.766 14.756 1.00 96.50 114 VAL A N 1
ATOM 880 C CA . VAL A 1 114 ? -12.596 -0.925 14.205 1.00 96.50 114 VAL A CA 1
ATOM 881 C C . VAL A 1 114 ? -12.243 -1.460 12.824 1.00 96.50 114 VAL A C 1
ATOM 883 O O . VAL A 1 114 ? -12.025 -2.652 12.641 1.00 96.50 114 VAL A O 1
ATOM 886 N N . MET A 1 115 ? -12.216 -0.584 11.821 1.00 97.56 115 MET A N 1
ATOM 887 C CA . MET A 1 115 ? -12.001 -1.054 10.454 1.00 97.56 115 MET A CA 1
ATOM 888 C C . MET A 1 115 ? -10.523 -1.365 10.200 1.00 97.56 115 MET A C 1
ATOM 890 O O . MET A 1 115 ? -9.656 -0.530 10.467 1.00 97.56 115 MET A O 1
ATOM 894 N N . GLU A 1 116 ? -10.235 -2.500 9.566 1.00 97.94 116 GLU A N 1
ATOM 895 C CA . GLU A 1 116 ? -8.958 -2.714 8.895 1.00 97.94 116 GLU A CA 1
ATOM 896 C C . GLU A 1 116 ? -8.926 -1.949 7.569 1.00 97.94 116 GLU A C 1
ATOM 898 O O . GLU A 1 116 ? -9.873 -1.984 6.776 1.00 97.94 116 GLU A O 1
ATOM 903 N N . VAL A 1 117 ? -7.814 -1.266 7.306 1.00 98.25 117 VAL A N 1
ATOM 904 C CA . VAL A 1 117 ? -7.642 -0.401 6.132 1.00 98.25 117 VAL A CA 1
ATOM 905 C C . VAL A 1 117 ? -6.764 -1.095 5.105 1.00 98.25 117 VAL A C 1
ATOM 907 O O . VAL A 1 117 ? -5.609 -1.396 5.387 1.00 98.25 117 VAL A O 1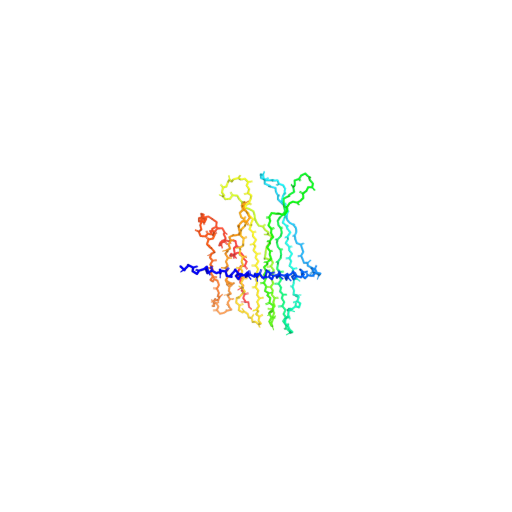
ATOM 910 N N . TRP A 1 118 ? -7.272 -1.287 3.892 1.00 98.50 118 TRP A N 1
ATOM 911 C CA . TRP A 1 118 ? -6.572 -1.956 2.797 1.00 98.50 118 TRP A CA 1
ATOM 912 C C . TRP A 1 118 ? -6.223 -0.965 1.697 1.00 98.50 118 TRP A C 1
ATOM 914 O O . TRP A 1 118 ? -7.108 -0.321 1.134 1.00 98.50 118 TRP A O 1
ATOM 924 N N . ILE A 1 119 ? -4.944 -0.884 1.350 1.00 98.25 119 ILE A N 1
ATOM 925 C CA . ILE A 1 119 ? -4.414 0.002 0.315 1.00 98.25 119 ILE A CA 1
ATOM 926 C C . ILE A 1 119 ? -3.652 -0.847 -0.697 1.00 98.25 119 ILE A C 1
ATOM 928 O O . ILE A 1 119 ? -2.932 -1.768 -0.319 1.00 98.25 119 ILE A O 1
ATOM 932 N N . ILE A 1 120 ? -3.817 -0.535 -1.981 1.00 98.25 120 ILE A N 1
ATOM 933 C CA . ILE A 1 120 ? -3.104 -1.199 -3.069 1.00 98.25 120 ILE A CA 1
ATOM 934 C C . ILE A 1 120 ? -2.369 -0.175 -3.931 1.00 98.25 120 ILE A C 1
ATOM 936 O O . ILE A 1 120 ? -2.936 0.842 -4.343 1.00 98.25 120 ILE A O 1
ATOM 940 N N . TYR A 1 121 ? -1.101 -0.451 -4.206 1.00 97.94 121 TYR A N 1
ATOM 941 C CA . TYR A 1 121 ? -0.236 0.409 -5.002 1.00 97.94 121 TYR A CA 1
ATOM 942 C C . TYR A 1 121 ? 0.762 -0.410 -5.817 1.00 97.94 121 TYR A C 1
ATOM 944 O O . TYR A 1 121 ? 0.962 -1.600 -5.580 1.00 97.94 121 TYR A O 1
ATOM 952 N N . GLN A 1 122 ? 1.354 0.242 -6.808 1.00 97.31 122 GLN A N 1
ATOM 953 C CA . GLN A 1 122 ? 2.382 -0.306 -7.679 1.00 97.31 122 GLN A CA 1
ATOM 954 C C . GLN A 1 122 ? 3.661 0.513 -7.542 1.00 97.31 122 GLN A C 1
ATOM 956 O O . GLN A 1 122 ? 3.595 1.735 -7.392 1.00 97.31 122 GLN A O 1
ATOM 961 N N . MET A 1 123 ? 4.798 -0.169 -7.649 1.00 97.44 123 MET A N 1
ATOM 962 C CA . MET A 1 123 ? 6.127 0.419 -7.758 1.00 97.44 123 MET A CA 1
ATOM 963 C C . MET A 1 123 ? 6.874 -0.174 -8.954 1.00 97.44 123 MET A C 1
ATOM 965 O O . MET A 1 123 ? 6.746 -1.365 -9.254 1.00 97.44 123 MET A O 1
ATOM 969 N N . ALA A 1 124 ? 7.648 0.652 -9.651 1.00 96.94 124 ALA A N 1
ATOM 970 C CA . ALA A 1 124 ? 8.465 0.226 -10.778 1.00 96.94 124 ALA A CA 1
ATOM 971 C C . ALA A 1 124 ? 9.720 1.094 -10.924 1.00 96.94 124 ALA A C 1
ATOM 973 O O . ALA A 1 124 ? 9.666 2.305 -10.724 1.00 96.94 124 ALA A O 1
ATOM 974 N N . CYS A 1 125 ? 10.819 0.459 -11.325 1.00 97.12 125 CYS A N 1
ATOM 975 C CA . CYS A 1 125 ? 11.994 1.097 -11.909 1.00 97.12 125 CYS A CA 1
ATOM 976 C C . CYS A 1 125 ? 12.479 0.201 -13.044 1.00 97.12 125 CYS A C 1
ATOM 978 O O . CYS A 1 125 ? 13.137 -0.813 -12.804 1.00 97.12 125 CYS A O 1
ATOM 980 N N . LYS A 1 126 ? 12.042 0.495 -14.268 1.00 94.56 126 LYS A N 1
ATOM 981 C CA . LYS A 1 126 ? 12.286 -0.368 -15.429 1.00 94.56 126 LYS A CA 1
ATOM 982 C C . LYS A 1 126 ? 12.205 0.432 -16.724 1.00 94.56 126 LYS A C 1
ATOM 984 O O . LYS A 1 126 ? 11.351 1.291 -16.861 1.00 94.56 126 LYS A O 1
ATOM 989 N N . GLY A 1 127 ? 13.071 0.108 -17.681 1.00 93.25 127 GLY A N 1
ATOM 990 C CA . GLY A 1 127 ? 13.035 0.651 -19.047 1.00 93.25 127 GLY A CA 1
ATOM 991 C C . GLY A 1 127 ? 12.478 -0.342 -20.072 1.00 93.25 127 GLY A C 1
ATOM 992 O O . GLY A 1 127 ? 12.713 -0.196 -21.270 1.00 93.25 127 GLY A O 1
ATOM 993 N N . ASP A 1 128 ? 11.818 -1.401 -19.604 1.00 91.75 128 ASP A N 1
ATOM 994 C CA . ASP A 1 128 ? 11.290 -2.494 -20.413 1.00 91.75 128 ASP A CA 1
ATOM 995 C C . ASP A 1 128 ? 9.867 -2.889 -19.971 1.00 91.75 128 ASP A C 1
ATOM 997 O O . ASP A 1 128 ? 9.216 -2.221 -19.162 1.00 91.75 128 ASP A O 1
ATOM 1001 N N . ILE A 1 129 ? 9.362 -3.983 -20.542 1.00 89.94 129 ILE A N 1
ATOM 1002 C CA . ILE A 1 129 ? 8.023 -4.506 -20.257 1.00 89.94 129 ILE A CA 1
ATOM 1003 C C . ILE A 1 129 ? 7.994 -5.523 -19.108 1.00 89.94 129 ILE A C 1
ATOM 1005 O O . ILE A 1 129 ? 6.963 -6.160 -18.933 1.00 89.94 129 ILE A O 1
ATOM 1009 N N . SER A 1 130 ? 9.070 -5.683 -18.329 1.00 92.56 130 SER A N 1
ATOM 1010 C CA . SER A 1 130 ? 9.126 -6.641 -17.211 1.00 92.56 130 SER A CA 1
ATOM 1011 C C . SER A 1 130 ? 8.050 -6.365 -16.145 1.00 92.56 130 SER A C 1
ATOM 1013 O O . SER A 1 130 ? 7.512 -5.257 -16.083 1.00 92.56 130 SER A O 1
ATOM 1015 N N . PRO A 1 131 ? 7.678 -7.335 -15.293 1.00 95.62 131 PRO A N 1
ATOM 1016 C CA . PRO A 1 131 ? 6.695 -7.123 -14.231 1.00 95.62 131 PRO A CA 1
ATOM 1017 C C . PRO A 1 131 ? 7.030 -5.969 -13.276 1.00 95.62 131 PRO A C 1
ATOM 1019 O O . PRO A 1 131 ? 8.145 -5.859 -12.778 1.00 95.62 131 PRO A O 1
ATOM 1022 N N . SER A 1 132 ? 6.036 -5.135 -12.957 1.00 96.56 132 SER A N 1
ATOM 1023 C CA . SER A 1 132 ? 6.128 -4.193 -11.831 1.00 96.56 132 SER A CA 1
ATOM 1024 C C . SER A 1 132 ? 5.827 -4.884 -10.497 1.00 96.56 132 SER A C 1
ATOM 1026 O O . SER A 1 132 ? 5.183 -5.933 -10.468 1.00 96.56 132 SER A O 1
ATOM 1028 N N . THR A 1 133 ? 6.219 -4.274 -9.381 1.00 97.62 133 THR A N 1
ATOM 1029 C CA . THR A 1 133 ? 5.843 -4.753 -8.045 1.00 97.62 133 THR A CA 1
ATOM 1030 C C . THR A 1 133 ? 4.489 -4.171 -7.655 1.00 97.62 133 THR A C 1
ATOM 1032 O O . THR A 1 133 ? 4.303 -2.957 -7.669 1.00 97.62 133 THR A O 1
ATOM 1035 N N . VAL A 1 134 ? 3.536 -5.024 -7.291 1.00 98.25 134 VAL A N 1
ATOM 1036 C CA . VAL A 1 134 ? 2.214 -4.646 -6.781 1.00 98.25 134 VAL A CA 1
ATOM 1037 C C . VAL A 1 134 ? 2.123 -5.040 -5.314 1.00 98.25 134 VAL A C 1
ATOM 1039 O O . VAL A 1 134 ? 2.386 -6.186 -4.954 1.00 98.25 134 VAL A O 1
ATOM 1042 N N . ILE A 1 135 ? 1.724 -4.099 -4.465 1.00 98.50 135 ILE A N 1
ATOM 1043 C CA . ILE A 1 135 ? 1.652 -4.292 -3.020 1.00 98.50 135 ILE A CA 1
ATOM 1044 C C . ILE A 1 135 ? 0.227 -4.051 -2.538 1.00 98.50 135 ILE A C 1
ATOM 1046 O O . ILE A 1 135 ? -0.361 -3.004 -2.806 1.00 98.50 135 ILE A O 1
ATOM 1050 N N . VAL A 1 136 ? -0.307 -5.002 -1.771 1.00 98.62 136 VAL A N 1
ATOM 1051 C CA . VAL A 1 136 ? -1.464 -4.796 -0.895 1.00 98.62 136 VAL A CA 1
ATOM 1052 C C . VAL A 1 136 ? -0.956 -4.639 0.532 1.00 98.62 136 VAL A C 1
ATOM 1054 O O . VAL A 1 136 ? -0.344 -5.551 1.091 1.00 98.62 136 VAL A O 1
ATOM 1057 N N . LYS A 1 137 ? -1.247 -3.493 1.141 1.00 98.56 137 LYS A N 1
ATOM 1058 C CA . LYS A 1 137 ? -0.937 -3.201 2.538 1.00 98.56 137 LYS A CA 1
ATOM 1059 C C . LYS A 1 137 ? -2.225 -3.080 3.337 1.00 98.56 137 LYS A C 1
ATOM 1061 O O . LYS A 1 137 ? -3.122 -2.329 2.962 1.00 98.56 137 LYS A O 1
ATOM 1066 N N . MET A 1 138 ? -2.310 -3.830 4.426 1.00 98.50 138 MET A N 1
ATOM 1067 C CA . MET A 1 138 ? -3.420 -3.786 5.367 1.00 98.50 138 MET A CA 1
ATOM 1068 C C . MET A 1 138 ? -2.945 -3.224 6.701 1.00 98.50 138 MET A C 1
ATOM 1070 O O . MET A 1 138 ? -1.946 -3.698 7.236 1.00 98.50 138 MET A O 1
ATOM 1074 N N . MET A 1 139 ? -3.657 -2.236 7.228 1.00 97.94 139 MET A N 1
ATOM 1075 C CA . MET A 1 139 ? -3.420 -1.662 8.549 1.00 97.94 139 MET A CA 1
ATOM 1076 C C . MET A 1 139 ? -4.507 -2.146 9.498 1.00 97.94 139 MET A C 1
ATOM 1078 O O . MET A 1 139 ? -5.691 -1.953 9.219 1.00 97.94 139 MET A O 1
ATOM 1082 N N . ASP A 1 140 ? -4.094 -2.761 10.602 1.00 95.25 140 ASP A N 1
ATOM 1083 C CA . ASP A 1 140 ? -5.009 -3.204 11.652 1.00 95.25 140 ASP A CA 1
ATOM 1084 C C . ASP A 1 140 ? -5.311 -2.090 12.668 1.00 95.25 140 ASP A C 1
ATOM 1086 O O . ASP A 1 140 ? -4.830 -0.956 12.546 1.00 95.25 140 ASP A O 1
ATOM 1090 N N . GLU A 1 141 ? -6.107 -2.404 13.690 1.00 91.31 141 GLU A N 1
ATOM 1091 C CA . GLU A 1 141 ? -6.552 -1.466 14.721 1.00 91.31 141 GLU A CA 1
ATOM 1092 C C . GLU A 1 141 ? -5.395 -0.829 15.510 1.00 91.31 141 GLU A C 1
ATOM 1094 O O . GLU A 1 141 ? -5.544 0.234 16.117 1.00 91.31 141 GLU A O 1
ATOM 1099 N N . ARG A 1 142 ? -4.215 -1.461 15.489 1.00 91.38 142 ARG A N 1
ATOM 1100 C CA . ARG A 1 142 ? -2.993 -0.977 16.140 1.00 91.38 142 ARG A CA 1
ATOM 1101 C C . ARG A 1 142 ? -2.117 -0.147 15.206 1.00 91.38 142 ARG A C 1
ATOM 1103 O O . ARG A 1 142 ? -1.082 0.350 15.646 1.00 91.38 142 ARG A O 1
ATOM 1110 N N . GLY A 1 143 ? -2.496 -0.020 13.935 1.00 92.25 143 GLY A N 1
ATOM 1111 C CA . GLY A 1 143 ? -1.677 0.604 12.904 1.00 92.25 143 GLY A CA 1
ATOM 1112 C C . GLY A 1 143 ? -0.465 -0.240 12.513 1.00 92.25 143 GLY A C 1
ATOM 1113 O O . GLY A 1 143 ? 0.528 0.319 12.053 1.00 92.25 143 GLY A O 1
ATOM 1114 N N . ILE A 1 144 ? -0.505 -1.562 12.715 1.00 94.31 144 ILE A N 1
ATOM 1115 C CA . ILE A 1 144 ? 0.585 -2.451 12.305 1.00 94.31 144 ILE A CA 1
ATOM 1116 C C . ILE A 1 144 ? 0.330 -2.908 10.862 1.00 94.31 144 ILE A C 1
ATOM 1118 O O . ILE A 1 144 ? -0.709 -3.518 10.592 1.00 94.31 144 ILE A O 1
ATOM 1122 N N . PRO A 1 145 ? 1.259 -2.646 9.923 1.00 97.00 145 PRO A N 1
ATOM 1123 C CA . PRO A 1 145 ? 1.089 -3.056 8.539 1.00 97.00 145 PRO A CA 1
ATOM 1124 C C . PRO A 1 145 ? 1.262 -4.568 8.384 1.00 97.00 145 PRO A C 1
ATOM 1126 O O . PRO A 1 145 ? 2.211 -5.154 8.901 1.00 97.00 145 PRO A O 1
ATOM 1129 N N . SER A 1 146 ? 0.382 -5.185 7.604 1.00 98.38 146 SER A N 1
ATOM 1130 C CA . SER A 1 146 ? 0.588 -6.495 6.984 1.00 98.38 146 SER A CA 1
ATOM 1131 C C . SER A 1 146 ? 0.672 -6.306 5.472 1.00 98.38 146 SER A C 1
ATOM 1133 O O . SER A 1 146 ? -0.145 -5.588 4.893 1.00 98.38 146 SER A O 1
ATOM 1135 N N . THR A 1 147 ? 1.656 -6.923 4.828 1.00 98.44 147 THR A N 1
ATOM 1136 C CA . THR A 1 147 ? 2.002 -6.680 3.421 1.00 98.44 147 THR A CA 1
ATOM 1137 C C . THR A 1 147 ? 1.965 -7.962 2.586 1.00 98.44 147 THR A C 1
ATOM 1139 O O . THR A 1 147 ? 2.581 -8.968 2.936 1.00 98.44 147 THR A O 1
ATOM 1142 N N . LEU A 1 148 ? 1.229 -7.909 1.477 1.00 98.56 148 LEU A N 1
ATOM 1143 C CA . LEU A 1 148 ? 1.304 -8.853 0.368 1.00 98.56 148 LEU A CA 1
ATOM 1144 C C . LEU A 1 148 ? 2.019 -8.143 -0.775 1.00 98.56 148 LEU A C 1
ATOM 1146 O O . LEU A 1 148 ? 1.515 -7.141 -1.280 1.00 98.56 148 LEU A O 1
ATOM 1150 N N . GLU A 1 149 ? 3.161 -8.672 -1.183 1.00 98.12 149 GLU A N 1
ATOM 1151 C CA . GLU A 1 149 ? 3.909 -8.201 -2.344 1.00 98.12 149 GLU A CA 1
ATOM 1152 C C . GLU A 1 149 ? 3.768 -9.217 -3.474 1.00 98.12 149 GLU A C 1
ATOM 1154 O O . GLU A 1 149 ? 3.842 -10.423 -3.234 1.00 98.12 149 GLU A O 1
ATOM 1159 N N . SER A 1 150 ? 3.550 -8.746 -4.697 1.00 97.94 150 SER A N 1
ATOM 1160 C CA . SER A 1 150 ? 3.467 -9.593 -5.880 1.00 97.94 150 SER A CA 1
ATOM 1161 C C . SER A 1 150 ? 4.164 -8.955 -7.066 1.00 97.94 150 SER A C 1
ATOM 1163 O O . SER A 1 150 ? 3.968 -7.773 -7.340 1.00 97.94 150 SER A O 1
ATOM 1165 N N . ALA A 1 151 ? 4.875 -9.761 -7.849 1.00 97.06 151 ALA A N 1
ATOM 1166 C CA . ALA A 1 151 ? 5.178 -9.391 -9.222 1.00 97.06 151 ALA A CA 1
ATOM 1167 C C . ALA A 1 151 ? 3.864 -9.306 -10.013 1.00 97.06 151 ALA A C 1
ATOM 1169 O O . ALA A 1 151 ? 2.971 -10.145 -9.844 1.00 97.06 151 ALA A O 1
ATOM 1170 N N . GLN A 1 152 ? 3.738 -8.300 -10.871 1.00 96.19 152 GLN A N 1
ATOM 1171 C CA . GLN A 1 152 ? 2.643 -8.184 -11.826 1.00 96.19 152 GLN A CA 1
ATOM 1172 C C . GLN A 1 152 ? 2.596 -9.435 -12.711 1.00 96.19 152 GLN A C 1
ATOM 1174 O O . GLN A 1 152 ? 3.633 -9.952 -13.115 1.00 96.19 152 GLN A O 1
ATOM 1179 N N . LEU A 1 153 ? 1.403 -9.941 -13.000 1.00 96.38 153 LEU A N 1
ATOM 1180 C CA . LEU A 1 153 ? 1.223 -11.032 -13.944 1.00 96.38 153 LEU A CA 1
ATOM 1181 C C . LEU A 1 153 ? 1.038 -10.454 -15.345 1.00 96.38 153 LEU A C 1
ATOM 1183 O O . LEU A 1 153 ? 0.046 -9.781 -15.630 1.00 96.38 153 LEU A O 1
ATOM 1187 N N . ILE A 1 154 ? 1.987 -10.738 -16.221 1.00 95.19 154 ILE A N 1
ATOM 1188 C CA . ILE A 1 154 ? 1.960 -10.327 -17.618 1.00 95.19 154 ILE A CA 1
ATOM 1189 C C . ILE A 1 154 ? 1.499 -11.503 -18.467 1.00 95.19 154 ILE A C 1
ATOM 1191 O O . ILE A 1 154 ? 1.978 -12.616 -18.284 1.00 95.19 154 ILE A O 1
ATOM 1195 N N . GLU A 1 155 ? 0.587 -11.250 -19.402 1.00 94.75 155 GLU A N 1
ATOM 1196 C CA . GLU A 1 155 ? 0.188 -12.183 -20.457 1.00 94.75 155 GLU A CA 1
ATOM 1197 C C . GLU A 1 155 ? 0.606 -11.610 -21.818 1.00 94.75 155 GLU A C 1
ATOM 1199 O O . GLU A 1 155 ? 0.183 -10.510 -22.203 1.00 94.75 155 GLU A O 1
ATOM 1204 N N . TYR A 1 156 ? 1.454 -12.354 -22.529 1.00 93.06 156 TYR A N 1
ATOM 1205 C CA . TYR A 1 156 ? 1.981 -12.001 -23.844 1.00 93.06 156 TYR A CA 1
ATOM 1206 C C . TYR A 1 156 ? 1.041 -12.449 -24.980 1.00 93.06 156 TYR A C 1
ATOM 1208 O O . TYR A 1 156 ? 0.227 -13.356 -24.786 1.00 93.06 156 TYR A O 1
ATOM 1216 N N . PRO A 1 157 ? 1.161 -11.878 -26.199 1.00 93.06 157 PRO A N 1
ATOM 1217 C CA . PRO A 1 157 ? 0.299 -12.240 -27.330 1.00 93.06 157 PRO A CA 1
ATOM 1218 C C . PRO A 1 157 ? 0.376 -13.714 -27.758 1.00 93.06 157 PRO A C 1
ATOM 1220 O O . PRO A 1 157 ? -0.558 -14.228 -28.371 1.00 93.06 157 PRO A O 1
ATOM 1223 N N . ASP A 1 158 ? 1.481 -14.399 -27.450 1.00 93.62 158 ASP A N 1
ATOM 1224 C CA . ASP A 1 158 ? 1.665 -15.832 -27.708 1.00 93.62 158 ASP A CA 1
ATOM 1225 C C . ASP A 1 158 ? 1.041 -16.735 -26.623 1.00 93.62 158 ASP A C 1
ATOM 1227 O O . ASP A 1 158 ? 1.104 -17.962 -26.725 1.00 93.62 158 ASP A O 1
ATOM 1231 N N . GLY A 1 159 ? 0.411 -16.135 -25.607 1.00 92.31 159 GLY A N 1
ATOM 1232 C CA . GLY A 1 159 ? -0.226 -16.812 -24.480 1.00 92.31 159 GLY A CA 1
ATOM 1233 C C . GLY A 1 159 ? 0.733 -17.202 -23.355 1.00 92.31 159 GLY A C 1
ATOM 1234 O O . GLY A 1 159 ? 0.291 -17.808 -22.377 1.00 92.31 159 GLY A O 1
ATOM 1235 N N . THR A 1 160 ? 2.026 -16.883 -23.463 1.00 94.31 160 THR A N 1
ATOM 1236 C CA . THR A 1 160 ? 2.971 -17.072 -22.358 1.00 94.31 160 THR A CA 1
ATOM 1237 C C . THR A 1 160 ? 2.743 -16.031 -21.265 1.00 94.31 160 THR A C 1
ATOM 1239 O O . THR A 1 160 ? 2.194 -14.953 -21.508 1.00 94.31 160 THR A O 1
ATOM 1242 N N . THR A 1 161 ? 3.143 -16.365 -20.038 1.00 95.19 161 THR A N 1
ATOM 1243 C CA . THR A 1 161 ? 2.987 -15.479 -18.882 1.00 95.19 161 THR A CA 1
ATOM 1244 C C . THR A 1 161 ? 4.291 -15.289 -18.129 1.00 95.19 161 THR A C 1
ATOM 1246 O O . THR A 1 161 ? 5.074 -16.232 -18.014 1.00 95.19 161 THR A O 1
ATOM 1249 N N . GLU A 1 162 ? 4.477 -14.109 -17.546 1.00 95.06 162 GLU A N 1
ATOM 1250 C CA . GLU A 1 162 ? 5.625 -13.764 -16.702 1.00 95.06 162 GLU A CA 1
ATOM 1251 C C . GLU A 1 162 ? 5.168 -13.073 -15.411 1.00 95.06 162 GLU A C 1
ATOM 1253 O O . GLU A 1 162 ? 4.190 -12.325 -15.411 1.00 95.06 162 GLU A O 1
ATOM 1258 N N . GLY A 1 163 ? 5.879 -13.330 -14.310 1.00 94.94 163 GLY A N 1
ATOM 1259 C CA . GLY A 1 163 ? 5.570 -12.780 -12.993 1.00 94.94 163 GLY A CA 1
ATOM 1260 C C . GLY A 1 163 ? 4.386 -13.469 -12.310 1.00 94.94 163 GLY A C 1
ATOM 1261 O O . GLY A 1 163 ? 4.114 -14.650 -12.523 1.00 94.94 163 GLY A O 1
ATOM 1262 N N . GLY A 1 164 ? 3.689 -12.733 -11.447 1.00 93.75 164 GLY A N 1
ATOM 1263 C CA . GLY A 1 164 ? 2.581 -13.253 -10.644 1.00 93.75 164 GLY A CA 1
ATOM 1264 C C . GLY A 1 164 ? 2.982 -13.994 -9.366 1.00 93.75 164 GLY A C 1
ATOM 1265 O O . GLY A 1 164 ? 2.096 -14.412 -8.620 1.00 93.75 164 GLY A O 1
ATOM 1266 N N . ASP A 1 165 ? 4.280 -14.130 -9.088 1.00 95.25 165 ASP A N 1
ATOM 1267 C CA . ASP A 1 165 ? 4.772 -14.622 -7.803 1.00 95.25 165 ASP A CA 1
ATOM 1268 C C . ASP A 1 165 ? 4.377 -13.656 -6.689 1.00 95.25 165 ASP A C 1
ATOM 1270 O O . ASP A 1 165 ? 4.570 -12.446 -6.819 1.00 95.25 165 ASP A O 1
ATOM 1274 N N . SER A 1 166 ? 3.844 -14.187 -5.587 1.00 96.50 166 SER A N 1
ATOM 1275 C CA . SER A 1 166 ? 3.429 -13.382 -4.438 1.00 96.50 166 SER A CA 1
ATOM 1276 C C . SER A 1 166 ? 3.994 -13.914 -3.127 1.00 96.50 166 SER A C 1
ATOM 1278 O O . SER A 1 166 ? 4.145 -15.122 -2.936 1.00 96.50 166 SER A O 1
ATOM 1280 N N . SER A 1 167 ? 4.243 -13.008 -2.184 1.00 97.88 167 SER A N 1
ATOM 1281 C CA . SER A 1 167 ? 4.716 -13.330 -0.842 1.00 97.88 167 SER A CA 1
ATOM 1282 C C . SER A 1 167 ? 3.999 -12.504 0.223 1.00 97.88 167 SER A C 1
ATOM 1284 O O . SER A 1 167 ? 3.659 -11.339 0.021 1.00 97.88 167 SER A O 1
ATOM 1286 N N . PHE A 1 168 ? 3.749 -13.137 1.366 1.00 98.44 168 PHE A N 1
ATOM 1287 C CA . PHE A 1 168 ? 3.183 -12.493 2.544 1.00 98.44 168 PHE A CA 1
ATOM 1288 C C . PHE A 1 168 ? 4.276 -12.217 3.566 1.00 98.44 168 PHE A C 1
ATOM 1290 O O . PHE A 1 168 ? 5.134 -13.071 3.805 1.00 98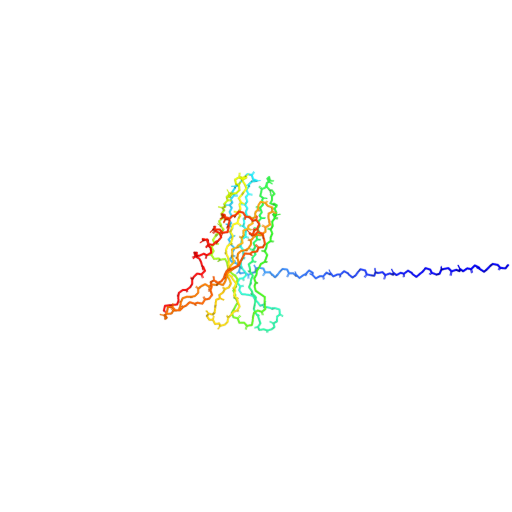.44 168 PHE A O 1
ATOM 1297 N N . ASP A 1 169 ? 4.195 -11.068 4.228 1.00 98.12 169 ASP A N 1
ATOM 1298 C CA . ASP A 1 169 ? 5.012 -10.805 5.403 1.00 98.12 169 ASP A CA 1
ATOM 1299 C C . ASP A 1 169 ? 4.580 -11.640 6.621 1.00 98.12 169 ASP A C 1
ATOM 1301 O O . ASP A 1 169 ? 3.535 -12.299 6.658 1.00 98.12 169 ASP A O 1
ATOM 1305 N N . ILE A 1 170 ? 5.409 -11.603 7.665 1.00 97.62 170 ILE A N 1
ATOM 1306 C CA . ILE A 1 170 ? 5.159 -12.355 8.896 1.00 97.62 170 ILE A CA 1
ATOM 1307 C C . ILE A 1 170 ? 3.854 -11.936 9.593 1.00 97.62 170 ILE A C 1
ATOM 1309 O O . ILE A 1 170 ? 3.212 -12.773 10.230 1.00 97.62 170 ILE A O 1
ATOM 1313 N N . ASN A 1 171 ? 3.427 -10.679 9.443 1.00 97.12 171 ASN A N 1
ATOM 1314 C CA . ASN A 1 171 ? 2.220 -10.158 10.081 1.00 97.12 171 ASN A CA 1
ATOM 1315 C C . ASN A 1 171 ? 0.960 -10.761 9.444 1.00 97.12 171 ASN A C 1
ATOM 1317 O O . ASN A 1 171 ? 0.058 -11.190 10.164 1.00 97.12 171 ASN A O 1
ATOM 1321 N N . PHE A 1 172 ? 0.921 -10.918 8.117 1.00 96.19 172 PHE A N 1
ATOM 1322 C CA . PHE A 1 172 ? -0.147 -11.668 7.449 1.00 96.19 172 PHE A CA 1
ATOM 1323 C C . PHE A 1 172 ? -0.147 -13.152 7.808 1.00 96.19 172 PHE A C 1
ATOM 1325 O O . PHE A 1 172 ? -1.214 -13.763 7.932 1.00 96.19 172 PHE A O 1
ATOM 1332 N N . MET A 1 173 ? 1.035 -13.748 7.963 1.00 96.38 173 MET A N 1
ATOM 1333 C CA . MET A 1 173 ? 1.157 -15.170 8.291 1.00 96.38 173 MET A CA 1
ATOM 1334 C C . MET A 1 173 ? 0.647 -15.498 9.699 1.00 96.38 173 MET A C 1
ATOM 1336 O O . MET A 1 173 ? 0.221 -16.624 9.939 1.00 96.38 173 MET A O 1
ATOM 1340 N N . GLN A 1 174 ? 0.636 -14.524 10.610 1.00 95.94 174 GLN A N 1
ATOM 1341 C CA . GLN A 1 174 ? 0.086 -14.674 11.962 1.00 95.94 174 GLN A CA 1
ATOM 1342 C C . GLN A 1 174 ? -1.432 -14.451 12.041 1.00 95.94 174 GLN A C 1
ATOM 1344 O O . GLN A 1 174 ? -2.051 -14.820 13.040 1.00 95.94 174 GLN A O 1
ATOM 1349 N N . LYS A 1 175 ? -2.045 -13.853 11.013 1.00 95.00 175 LYS A N 1
ATOM 1350 C CA . LYS A 1 175 ? -3.491 -13.596 10.961 1.00 95.00 175 LYS A CA 1
ATOM 1351 C C . LYS A 1 175 ? -4.261 -14.811 10.426 1.00 95.00 175 LYS A C 1
ATOM 1353 O O . LYS A 1 175 ? -3.700 -15.720 9.812 1.00 95.00 175 LYS A O 1
ATOM 1358 N N . SER A 1 176 ? -5.575 -14.814 10.658 1.00 96.56 176 SER A N 1
ATOM 1359 C CA . SER A 1 176 ? -6.492 -15.825 10.111 1.00 96.56 176 SER A CA 1
ATOM 1360 C C . SER A 1 176 ? -6.444 -15.859 8.577 1.00 96.56 176 SER A C 1
ATOM 1362 O O . SER A 1 176 ? -6.235 -14.836 7.922 1.00 96.56 176 SER A O 1
ATOM 1364 N N . ASP A 1 177 ? -6.689 -17.029 7.992 1.00 96.94 177 ASP A N 1
ATOM 1365 C CA . ASP A 1 177 ? -6.625 -17.275 6.547 1.00 96.94 177 ASP A CA 1
ATOM 1366 C C . ASP A 1 177 ? -7.537 -16.347 5.732 1.00 96.94 177 ASP A C 1
ATOM 1368 O O . ASP A 1 177 ? -7.217 -16.033 4.585 1.00 96.94 177 ASP A O 1
ATOM 1372 N N . ILE A 1 178 ? -8.633 -15.856 6.326 1.00 97.56 178 ILE A N 1
ATOM 1373 C CA . ILE A 1 178 ? -9.561 -14.918 5.676 1.00 97.56 178 ILE A CA 1
ATOM 1374 C C . ILE A 1 178 ? -8.863 -13.632 5.211 1.00 97.56 178 ILE A C 1
ATOM 1376 O O . ILE A 1 178 ? -9.143 -13.153 4.114 1.00 97.56 178 ILE A O 1
ATOM 1380 N N . TYR A 1 179 ? -7.895 -13.125 5.983 1.00 98.06 179 TYR A N 1
ATOM 1381 C CA . TYR A 1 179 ? -7.136 -11.926 5.626 1.00 98.06 179 TYR A CA 1
ATOM 1382 C C . TYR A 1 179 ? -6.284 -12.167 4.379 1.00 98.06 179 TYR A C 1
ATOM 1384 O O . TYR A 1 179 ? -6.277 -11.351 3.458 1.00 98.06 179 TYR A O 1
ATOM 1392 N N . ARG A 1 180 ? -5.597 -13.314 4.317 1.00 97.88 180 ARG A N 1
ATOM 1393 C CA . ARG A 1 180 ? -4.766 -13.683 3.162 1.00 97.88 180 ARG A CA 1
ATOM 1394 C C . ARG A 1 180 ? -5.619 -13.989 1.932 1.00 97.88 180 ARG A C 1
ATOM 1396 O O . ARG A 1 180 ? -5.269 -13.574 0.831 1.00 97.88 180 ARG A O 1
ATOM 1403 N N . ALA A 1 181 ? -6.758 -14.655 2.112 1.00 98.00 181 ALA A N 1
ATOM 1404 C CA . ALA A 1 181 ? -7.708 -14.916 1.035 1.00 98.00 181 ALA A CA 1
ATOM 1405 C C . ALA A 1 181 ? -8.250 -13.611 0.432 1.00 98.00 181 ALA A C 1
ATOM 1407 O O . ALA A 1 181 ? -8.282 -13.466 -0.791 1.00 98.00 181 ALA A O 1
ATOM 1408 N N . TYR A 1 182 ? -8.612 -12.643 1.278 1.00 98.44 182 TYR A N 1
ATOM 1409 C CA . TYR A 1 182 ? -9.056 -11.331 0.825 1.00 98.44 182 TYR A CA 1
ATOM 1410 C C . TYR A 1 182 ? -7.940 -10.553 0.118 1.00 98.44 182 TYR A C 1
ATOM 1412 O O . TYR A 1 182 ? -8.175 -10.025 -0.964 1.00 98.44 182 TYR A O 1
ATOM 1420 N N . ALA A 1 183 ? -6.715 -10.544 0.658 1.00 98.12 183 ALA A N 1
ATOM 1421 C CA . ALA A 1 183 ? -5.567 -9.892 0.024 1.00 98.12 183 ALA A CA 1
ATOM 1422 C C . ALA A 1 183 ? -5.301 -10.432 -1.395 1.00 98.12 183 ALA A C 1
ATOM 1424 O O . ALA A 1 183 ? -5.129 -9.655 -2.334 1.00 98.12 183 ALA A O 1
ATOM 1425 N N . LEU A 1 184 ? -5.341 -11.760 -1.568 1.00 97.50 184 LEU A N 1
ATOM 1426 C CA . LEU A 1 184 ? -5.181 -12.411 -2.874 1.00 97.50 184 LEU A CA 1
ATOM 1427 C C . LEU A 1 184 ? -6.329 -12.092 -3.830 1.00 97.50 184 LEU A C 1
ATOM 1429 O O . LEU A 1 184 ? -6.104 -11.967 -5.030 1.00 97.50 184 LEU A O 1
ATOM 1433 N N . ALA A 1 185 ? -7.561 -11.993 -3.332 1.00 97.44 185 ALA A N 1
ATOM 1434 C CA . ALA A 1 185 ? -8.689 -11.581 -4.157 1.00 97.44 185 ALA A CA 1
ATOM 1435 C C . ALA A 1 185 ? -8.533 -10.120 -4.602 1.00 97.44 185 ALA A C 1
ATOM 1437 O O . ALA A 1 185 ? -8.702 -9.824 -5.780 1.00 97.44 185 ALA A O 1
ATOM 1438 N N . PHE A 1 186 ? -8.139 -9.236 -3.682 1.00 97.62 186 PHE A N 1
ATOM 1439 C CA . PHE A 1 186 ? -7.987 -7.812 -3.949 1.00 97.62 186 PHE A CA 1
ATOM 1440 C C . PHE A 1 186 ? -6.863 -7.533 -4.954 1.00 97.62 186 PHE A C 1
ATOM 1442 O O . PHE A 1 186 ? -7.085 -6.811 -5.922 1.00 97.62 186 PHE A O 1
ATOM 1449 N N . ILE A 1 187 ? -5.683 -8.145 -4.794 1.00 96.50 187 ILE A N 1
ATOM 1450 C CA . ILE A 1 187 ? -4.555 -7.917 -5.712 1.00 96.50 187 ILE A CA 1
ATOM 1451 C C . ILE A 1 187 ? -4.856 -8.412 -7.135 1.00 96.50 187 ILE A C 1
ATOM 1453 O O . ILE A 1 187 ? -4.450 -7.784 -8.113 1.00 96.50 187 ILE A O 1
ATOM 1457 N N . LYS A 1 188 ? -5.634 -9.498 -7.266 1.00 95.19 188 LYS A N 1
ATOM 1458 C CA . LYS A 1 188 ? -5.999 -10.097 -8.559 1.00 95.19 188 LYS A CA 1
ATOM 1459 C C . LYS A 1 188 ? -6.798 -9.171 -9.467 1.00 95.19 188 LYS A C 1
ATOM 1461 O O . LYS A 1 188 ? -6.763 -9.346 -10.680 1.00 95.19 188 LYS A O 1
ATOM 1466 N N . GLU A 1 189 ? -7.483 -8.189 -8.894 1.00 94.62 189 GLU A N 1
ATOM 1467 C CA . GLU A 1 189 ? -8.231 -7.188 -9.653 1.00 94.62 189 GLU A CA 1
ATOM 1468 C C . GLU A 1 189 ? -7.318 -6.198 -10.398 1.00 94.62 189 GLU A C 1
ATOM 1470 O O . GLU A 1 189 ? -7.761 -5.592 -11.372 1.00 94.62 189 GLU A O 1
ATOM 1475 N N . PHE A 1 190 ? -6.055 -6.043 -9.975 1.00 93.06 190 PHE A N 1
ATOM 1476 C CA . PHE A 1 190 ? -5.161 -4.981 -10.464 1.00 93.06 190 PHE A CA 1
ATOM 1477 C C . PHE A 1 190 ? -3.805 -5.474 -10.982 1.00 93.06 190 PHE A C 1
ATOM 1479 O O . PHE A 1 190 ? -3.145 -4.759 -11.731 1.00 93.06 190 PHE A O 1
ATOM 1486 N N . TYR A 1 191 ? -3.366 -6.676 -10.603 1.00 89.19 191 TYR A N 1
ATOM 1487 C CA . TYR A 1 191 ? -2.011 -7.147 -10.912 1.00 89.19 191 TYR A CA 1
ATOM 1488 C C . TYR A 1 191 ? -1.836 -7.786 -12.299 1.00 89.19 191 TYR A C 1
ATOM 1490 O O . TYR A 1 191 ? -0.728 -8.200 -12.608 1.00 89.19 191 TYR A O 1
ATOM 1498 N N . MET A 1 192 ? -2.880 -7.910 -13.129 1.00 90.81 192 MET A N 1
ATOM 1499 C CA . MET A 1 192 ? -2.764 -8.535 -14.456 1.00 90.81 192 MET A CA 1
ATOM 1500 C C . MET A 1 192 ? -2.664 -7.488 -15.571 1.00 90.81 192 MET A C 1
ATOM 1502 O O . MET A 1 192 ? -3.525 -6.615 -15.679 1.00 90.81 192 MET A O 1
ATOM 1506 N N . VAL A 1 193 ? -1.669 -7.627 -16.451 1.00 89.06 193 VAL A N 1
ATOM 1507 C CA . VAL A 1 193 ? -1.511 -6.825 -17.675 1.00 89.06 193 VAL A CA 1
ATOM 1508 C C . VAL A 1 193 ? -1.512 -7.737 -18.891 1.00 89.06 193 VAL A C 1
ATOM 1510 O O . VAL A 1 193 ? -0.779 -8.719 -18.944 1.00 89.06 193 VAL A O 1
ATOM 1513 N N . LYS A 1 194 ? -2.337 -7.393 -19.883 1.00 87.31 194 LYS A N 1
ATOM 1514 C CA . LYS A 1 194 ? -2.406 -8.108 -21.160 1.00 87.31 194 LYS A CA 1
ATOM 1515 C C . LYS A 1 194 ? -1.870 -7.228 -22.275 1.00 87.31 194 LYS A C 1
ATOM 1517 O O . LYS A 1 194 ? -2.449 -6.171 -22.542 1.00 87.31 194 LYS A O 1
ATOM 1522 N N . PHE A 1 195 ? -0.818 -7.682 -22.943 1.00 82.19 195 PHE A N 1
ATOM 1523 C CA . PHE A 1 195 ? -0.358 -7.058 -24.178 1.00 82.19 195 PHE A CA 1
ATOM 1524 C C . PHE A 1 195 ? -1.197 -7.593 -25.343 1.00 82.19 195 PHE A C 1
ATOM 1526 O O . PHE A 1 195 ? -1.367 -8.801 -25.492 1.00 82.19 195 PHE A O 1
ATOM 1533 N N . LYS A 1 196 ? -1.792 -6.678 -26.112 1.00 71.94 196 LYS A N 1
ATOM 1534 C CA . LYS A 1 196 ? -2.611 -6.992 -27.290 1.00 71.94 196 LYS A CA 1
ATOM 1535 C C . LYS A 1 196 ? -1.798 -6.868 -28.565 1.00 71.94 196 LYS A C 1
ATOM 1537 O O . LYS A 1 196 ? -0.960 -5.942 -28.618 1.00 71.94 196 LYS A O 1
#

InterPro domains:
  IPR058148 M949_RS01915-like domain [NF046077] (36-188)

Radius of gyration: 23.65 Å; chains: 1; bounding box: 74×38×83 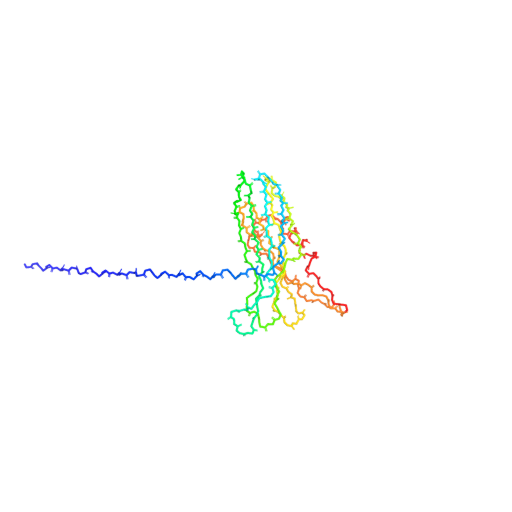Å

Sequence (196 aa):
MSKIITLFAIGFYCTVGTVSAQHPIPDFINHSIDTVSYTDKSGNHILLLSSSGEISGSEDGTHSSFIHMTHQLTRNDNNQTLWEIKDGVEDCPVDVEAKFLAKPRFTDFNNDGVMEVWIIYQMACKGDISPSTVIVKMMDERGIPSTLESAQLIEYPDGTTEGGDSSFDINFMQKSDIYRAYALAFIKEFYMVKFK

Organism: Olivibacter domesticus (NCBI:txid407022)

Secondary structure (DSSP, 8-state):
----------------------PPPPP--S-EEEEEEEEETTEEEEEEEEEEEEEE-SSTT-EEEEEEEEEEEEETTEEEEEEEEEEEEEEESS-EEEEE-S--EEE-SS-SSS-EEEEEEEEEE-SSSPPPEEEEEEE-TT--EEEEEEE-EEE-TTS-EE---EEE-HHHHHS-HHHHHHHHHHHHTTSEEE--

Foldseek 3Di:
DDDDDDDDDDDDPDDDDDPDPPPPDPPLPPKDWDWDWDAWPQGIKIKIKIKSFWDDAPDPQFIWIKIKIWMWHDDPNDTDTLDIDIDADGGQNADWDKFWQDDWDWDDPVVPRDTKIWTKIWTDRDPDDFWTKIKIWIQDPNRDIKIKIWTAWEAEPVRDIDTGDIDTDPVVVPDDVVSVVVSVVVCVVGRYDYDD

pLDDT: mean 86.94, std 19.14, range [37.38, 98.62]